Protein AF-Q9AE95-F1 (afdb_monomer_lite)

Sequence (196 aa):
HIQAGKDTSVYAINSVVNRSKLYEQLDPGWKSAILAHYGAIAVAEYTAGMGEARMGRFGRAAAWRNMAMYGTLDETRHGQIQTYFPYTLLAKEPKADWAHKAYHTNEWGVLAARSLFDDMFAGNDAVSTAIQLTFCFETGFHQPAVPRNGPPTQWESAISEFSSLISFIQTDQAPGCSLMAKPTNGRSLSRTGAKD

Radius of gyration: 18.04 Å; chains: 1; bounding box: 37×38×67 Å

Structure (mmCIF, N/CA/C/O backbone):
data_AF-Q9AE95-F1
#
_entry.id   AF-Q9AE95-F1
#
loop_
_atom_site.group_PDB
_atom_site.id
_atom_site.type_symbol
_atom_site.label_atom_id
_atom_site.label_alt_id
_atom_site.label_comp_id
_atom_site.label_asym_id
_atom_site.label_entity_id
_atom_site.label_seq_id
_atom_site.pdbx_PDB_ins_code
_atom_site.Cartn_x
_atom_site.Cartn_y
_atom_site.Cartn_z
_atom_site.occupancy
_atom_site.B_iso_or_equiv
_atom_site.auth_seq_id
_atom_site.auth_comp_id
_atom_site.auth_asym_id
_atom_site.auth_atom_id
_atom_site.pdbx_PDB_model_num
ATOM 1 N N . HIS A 1 1 ? 18.001 10.499 4.211 1.00 52.34 1 HIS A N 1
ATOM 2 C CA . HIS A 1 1 ? 17.395 11.291 5.306 1.00 52.34 1 HIS A CA 1
ATOM 3 C C . HIS A 1 1 ? 15.905 11.580 5.117 1.00 52.34 1 HIS A C 1
ATOM 5 O O . HIS A 1 1 ? 15.216 11.610 6.123 1.00 52.34 1 HIS A O 1
ATOM 11 N N . ILE A 1 2 ? 15.386 11.741 3.889 1.00 85.12 2 ILE A N 1
ATOM 12 C CA . ILE A 1 2 ? 13.961 12.068 3.664 1.00 85.12 2 ILE A CA 1
ATOM 13 C C . ILE A 1 2 ? 13.018 10.945 4.147 1.00 85.12 2 ILE A C 1
ATOM 15 O O . ILE A 1 2 ? 12.261 11.183 5.081 1.00 85.12 2 ILE A O 1
ATOM 19 N N . GLN A 1 3 ? 13.113 9.721 3.603 1.00 83.31 3 GLN A N 1
ATOM 20 C CA . GLN A 1 3 ? 12.200 8.621 3.979 1.00 83.31 3 GLN A CA 1
ATOM 21 C C . GLN A 1 3 ? 12.284 8.257 5.475 1.00 83.31 3 GLN A C 1
ATOM 23 O O . GLN A 1 3 ? 11.264 8.151 6.144 1.00 83.31 3 GLN A O 1
ATOM 28 N N . ALA A 1 4 ? 13.494 8.201 6.045 1.00 87.44 4 ALA A N 1
ATOM 29 C CA . ALA A 1 4 ? 13.680 7.965 7.481 1.00 87.44 4 ALA A CA 1
ATOM 30 C C . ALA A 1 4 ? 13.026 9.044 8.372 1.00 87.44 4 ALA A C 1
ATOM 32 O O . ALA A 1 4 ? 12.489 8.730 9.434 1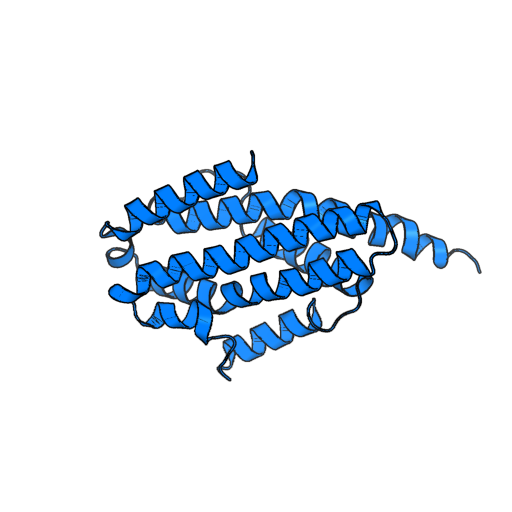.00 87.44 4 ALA A O 1
ATOM 33 N N . GLY A 1 5 ? 13.053 10.315 7.950 1.00 82.31 5 GLY A N 1
ATOM 34 C CA . GLY A 1 5 ? 12.365 11.398 8.656 1.00 82.31 5 GLY A CA 1
ATOM 35 C C . GLY A 1 5 ? 10.845 11.248 8.598 1.00 82.31 5 GLY A C 1
ATOM 36 O O . GLY A 1 5 ? 10.188 11.393 9.627 1.00 82.31 5 GLY A O 1
ATOM 37 N N . LYS A 1 6 ? 10.300 10.879 7.428 1.00 79.50 6 LYS A N 1
ATOM 38 C CA . LYS A 1 6 ? 8.865 10.593 7.256 1.00 79.50 6 LYS A CA 1
ATOM 39 C C . LYS A 1 6 ? 8.406 9.474 8.190 1.00 79.50 6 LYS A C 1
ATOM 41 O O . LYS A 1 6 ? 7.413 9.638 8.894 1.00 79.50 6 LYS A O 1
ATOM 46 N N . ASP A 1 7 ? 9.156 8.374 8.246 1.00 86.62 7 ASP A N 1
ATOM 47 C CA . ASP A 1 7 ? 8.827 7.245 9.120 1.00 86.62 7 ASP A CA 1
ATOM 48 C C . ASP A 1 7 ? 8.888 7.641 10.593 1.00 86.62 7 ASP A C 1
ATOM 50 O O . ASP A 1 7 ? 7.934 7.406 11.332 1.00 86.62 7 ASP A O 1
ATOM 54 N N . THR A 1 8 ? 9.955 8.326 11.009 1.00 87.38 8 THR A N 1
ATOM 55 C CA . THR A 1 8 ? 10.088 8.811 12.392 1.00 87.38 8 THR A CA 1
ATOM 56 C C . THR A 1 8 ? 8.857 9.616 12.820 1.00 87.38 8 THR A C 1
ATOM 58 O O . THR A 1 8 ? 8.312 9.383 13.899 1.00 87.38 8 THR A O 1
ATOM 61 N N . SER A 1 9 ? 8.383 10.529 11.967 1.00 80.62 9 SER A N 1
ATOM 62 C CA . SER A 1 9 ? 7.200 11.342 12.255 1.00 80.62 9 SER A CA 1
ATOM 63 C C . SER A 1 9 ? 5.918 10.515 12.320 1.00 80.62 9 SER A C 1
ATOM 65 O O . SER A 1 9 ? 5.148 10.653 13.269 1.00 80.62 9 SER A O 1
ATOM 67 N N . VAL A 1 10 ? 5.673 9.650 11.337 1.00 81.62 10 VAL A N 1
ATOM 68 C CA . VAL A 1 10 ? 4.379 8.968 11.227 1.00 81.62 10 VAL A CA 1
ATOM 69 C C . VAL A 1 10 ? 4.211 7.875 12.294 1.00 81.62 10 VAL A C 1
ATOM 71 O O . VAL A 1 10 ? 3.138 7.761 12.885 1.00 81.62 10 VAL A O 1
ATOM 74 N N . TYR A 1 11 ? 5.283 7.147 12.639 1.00 85.88 11 TYR A N 1
ATOM 75 C CA . TYR A 1 11 ? 5.264 6.177 13.740 1.00 85.88 11 TYR A CA 1
ATOM 76 C C . TYR A 1 11 ? 5.103 6.865 15.103 1.00 85.88 11 TYR A C 1
ATOM 78 O O . TYR A 1 11 ? 4.409 6.346 15.981 1.00 85.88 11 TYR A O 1
ATOM 86 N N . ALA A 1 12 ? 5.684 8.058 15.285 1.00 85.38 12 ALA A N 1
ATOM 87 C CA . ALA A 1 12 ? 5.472 8.843 16.498 1.00 85.38 12 ALA A CA 1
ATOM 88 C C . ALA A 1 12 ? 3.997 9.253 16.654 1.00 85.38 12 ALA A C 1
ATOM 90 O O . ALA A 1 12 ? 3.438 9.090 17.741 1.00 85.38 12 ALA A O 1
ATOM 91 N N . ILE A 1 13 ? 3.344 9.702 15.575 1.00 80.06 13 ILE A N 1
ATOM 92 C CA . ILE A 1 13 ? 1.916 10.058 15.582 1.00 80.06 13 ILE A CA 1
ATOM 93 C C . ILE A 1 13 ? 1.049 8.836 15.920 1.00 80.06 13 ILE A C 1
ATOM 95 O O . ILE A 1 13 ? 0.231 8.927 16.837 1.00 80.06 13 ILE A O 1
ATOM 99 N N . ASN A 1 14 ? 1.271 7.685 15.269 1.00 85.56 14 ASN A N 1
ATOM 100 C CA . ASN A 1 14 ? 0.564 6.435 15.591 1.00 85.56 14 ASN A CA 1
ATOM 101 C C . ASN A 1 14 ? 0.685 6.079 17.082 1.00 85.56 14 ASN A C 1
ATOM 103 O O . ASN A 1 14 ? -0.310 5.768 17.735 1.00 85.56 14 ASN A O 1
ATOM 107 N N . SER A 1 15 ? 1.882 6.204 17.666 1.00 85.19 15 SER A N 1
ATOM 108 C CA . SER A 1 15 ? 2.093 5.870 19.080 1.00 85.19 15 SER A CA 1
ATOM 109 C C . SER A 1 15 ? 1.261 6.729 20.046 1.00 85.19 15 SER A C 1
ATOM 111 O O . SER A 1 15 ? 0.836 6.241 21.098 1.00 85.19 15 SER A O 1
ATOM 113 N N . VAL A 1 16 ? 1.006 7.994 19.690 1.00 82.31 16 VAL A N 1
ATOM 114 C CA . VAL A 1 16 ? 0.178 8.923 20.472 1.00 82.31 16 VAL A CA 1
ATOM 115 C C . VAL A 1 16 ? -1.302 8.621 20.263 1.00 82.31 16 VAL A C 1
ATOM 117 O O . VAL A 1 16 ? -2.050 8.506 21.237 1.00 82.31 16 VAL A O 1
ATOM 120 N N . VAL A 1 17 ? -1.728 8.446 19.010 1.00 79.44 17 VAL A N 1
ATOM 121 C CA . VAL A 1 17 ? -3.134 8.196 18.672 1.00 79.44 17 VAL A CA 1
ATOM 122 C C . VAL A 1 17 ? -3.608 6.854 19.222 1.00 79.44 17 VAL A C 1
ATOM 124 O O . VAL A 1 17 ? -4.695 6.796 19.798 1.00 79.44 17 VAL A O 1
ATOM 127 N N . ASN A 1 18 ? -2.784 5.807 19.188 1.00 83.31 18 ASN A N 1
ATOM 128 C CA . ASN A 1 18 ? -3.178 4.497 19.703 1.00 83.31 18 ASN A CA 1
ATOM 129 C C . ASN A 1 18 ? -3.467 4.508 21.222 1.00 83.31 18 ASN A C 1
ATOM 131 O O . ASN A 1 18 ? -4.381 3.838 21.703 1.00 83.31 18 ASN A O 1
ATOM 135 N N . ARG A 1 19 ? -2.747 5.337 21.991 1.00 85.00 19 ARG A N 1
ATOM 136 C CA . ARG A 1 19 ? -2.984 5.523 23.439 1.00 85.00 19 ARG A CA 1
ATOM 137 C C . ARG A 1 19 ? -4.180 6.426 23.751 1.00 85.00 19 ARG A C 1
ATOM 139 O O . ARG A 1 19 ? -4.612 6.495 24.899 1.00 85.00 19 ARG A O 1
ATOM 146 N N . SER A 1 20 ? -4.684 7.150 22.758 1.00 84.62 20 SER A N 1
ATOM 147 C CA . SER A 1 20 ? -5.818 8.059 22.905 1.00 84.62 20 SER A CA 1
ATOM 148 C C . SER A 1 20 ? -7.162 7.331 22.757 1.00 84.62 20 SER A C 1
ATOM 150 O O . SER A 1 20 ? -7.207 6.154 22.400 1.00 84.62 20 SER A O 1
ATOM 152 N N . LYS A 1 21 ? -8.263 8.058 22.994 1.00 85.06 21 LYS A N 1
ATOM 153 C CA . LYS A 1 21 ? -9.639 7.611 22.700 1.00 85.06 21 LYS A CA 1
ATOM 154 C C . LYS A 1 21 ? -10.145 8.074 21.325 1.00 85.06 21 LYS A C 1
ATOM 156 O O . LYS A 1 21 ? -11.349 8.035 21.077 1.00 85.06 21 LYS A O 1
ATOM 161 N N . LEU A 1 22 ? -9.251 8.585 20.467 1.00 82.19 22 LEU A N 1
ATOM 162 C CA . LEU A 1 22 ? -9.634 9.208 19.197 1.00 82.19 22 LEU A CA 1
ATOM 163 C C . LEU A 1 22 ? -10.393 8.225 18.313 1.00 82.19 22 LEU A C 1
ATOM 165 O O . LEU A 1 22 ? -11.482 8.555 17.859 1.00 82.19 22 LEU A O 1
ATOM 169 N N . TYR A 1 23 ? -9.871 7.005 18.142 1.00 83.12 23 TYR A N 1
ATOM 170 C CA . TYR A 1 23 ? -10.516 5.979 17.324 1.00 83.12 23 TYR A CA 1
ATOM 171 C C . TYR A 1 23 ? -11.931 5.662 17.821 1.00 83.12 23 TYR A C 1
ATOM 173 O O . TYR A 1 23 ? -12.876 5.625 17.041 1.00 83.12 23 TYR A O 1
ATOM 181 N N . GLU A 1 24 ? -12.108 5.483 19.128 1.00 87.31 24 GLU A N 1
ATOM 182 C CA . GLU A 1 24 ? -13.383 5.150 19.760 1.00 87.31 24 GLU A CA 1
ATOM 183 C C . GLU A 1 24 ? -14.424 6.262 19.590 1.00 87.31 24 GLU A C 1
ATOM 185 O O . GLU A 1 24 ? -15.613 5.966 19.457 1.00 87.31 24 GLU A O 1
ATOM 190 N N . GLN A 1 25 ? -13.976 7.517 19.544 1.00 88.06 25 GLN A N 1
ATOM 191 C CA . GLN A 1 25 ? -14.812 8.704 19.361 1.00 88.06 25 GLN A CA 1
ATOM 192 C C . GLN A 1 25 ? -15.143 9.006 17.894 1.00 88.06 25 GLN A C 1
ATOM 194 O O . GLN A 1 25 ? -15.968 9.882 17.639 1.00 88.06 25 GLN A O 1
ATOM 199 N N . LEU A 1 26 ? -14.545 8.291 16.933 1.00 83.00 26 LEU A N 1
ATOM 200 C CA . LEU A 1 26 ? -14.872 8.473 15.521 1.00 83.00 26 LEU A CA 1
ATOM 201 C C . LEU A 1 26 ? -16.309 8.059 15.218 1.00 83.00 26 LEU A C 1
ATOM 203 O O . LEU A 1 26 ? -16.821 7.056 15.737 1.00 83.00 26 LEU A O 1
ATOM 207 N N . ASP A 1 27 ? -16.908 8.812 14.296 1.00 86.94 27 ASP A N 1
ATOM 208 C CA . ASP A 1 27 ? -18.162 8.444 13.658 1.00 86.94 27 ASP A CA 1
ATOM 209 C C . ASP A 1 27 ? -18.070 7.010 13.089 1.00 86.94 27 ASP A C 1
ATOM 211 O O . ASP A 1 27 ? -17.039 6.637 12.508 1.00 86.94 27 ASP A O 1
ATOM 215 N N . PRO A 1 28 ? -19.113 6.175 13.243 1.00 87.88 28 PRO A N 1
ATOM 216 C CA . PRO A 1 28 ? -19.110 4.806 12.728 1.00 87.88 28 PRO A CA 1
ATOM 217 C C . PRO A 1 28 ? -18.835 4.696 11.221 1.00 87.88 28 PRO A C 1
ATOM 219 O O . PRO A 1 28 ? -18.227 3.713 10.784 1.00 87.88 28 PRO A O 1
ATOM 222 N N . GLY A 1 29 ? -19.240 5.692 10.429 1.00 83.31 29 GLY A N 1
ATOM 223 C CA . GLY A 1 29 ? -18.927 5.773 9.006 1.00 83.31 29 GLY A CA 1
ATOM 224 C C . GLY A 1 29 ? -17.424 5.892 8.765 1.00 83.31 29 GLY A C 1
ATOM 225 O O . GLY A 1 29 ? -16.874 5.152 7.952 1.00 83.31 29 GLY A O 1
ATOM 226 N N . TRP A 1 30 ? -16.728 6.725 9.545 1.00 81.06 30 TRP A N 1
ATOM 227 C CA . TRP A 1 30 ? -15.271 6.863 9.455 1.00 81.06 30 TRP A CA 1
ATOM 228 C C . TRP A 1 30 ? -14.523 5.612 9.896 1.00 81.06 30 TRP A C 1
ATOM 230 O O . TRP A 1 30 ? -13.581 5.201 9.223 1.00 81.06 30 TRP A O 1
ATOM 240 N N . LYS A 1 31 ? -14.965 4.953 10.972 1.00 86.12 31 LYS A N 1
ATOM 241 C CA . LYS A 1 31 ? -14.397 3.653 11.371 1.00 86.12 31 LYS A CA 1
ATOM 242 C C . LYS A 1 31 ? -14.508 2.643 10.233 1.00 86.12 31 LYS A C 1
ATOM 244 O O . LYS A 1 31 ? -13.531 1.976 9.904 1.00 86.12 31 LYS A O 1
ATOM 249 N N . SER A 1 32 ? -15.678 2.579 9.599 1.00 87.94 32 SER A N 1
ATOM 250 C CA . SER A 1 32 ? -15.932 1.678 8.473 1.00 87.94 32 SER A CA 1
ATOM 251 C C . SER A 1 32 ? -15.062 2.017 7.260 1.00 87.94 32 SER A C 1
ATOM 253 O O .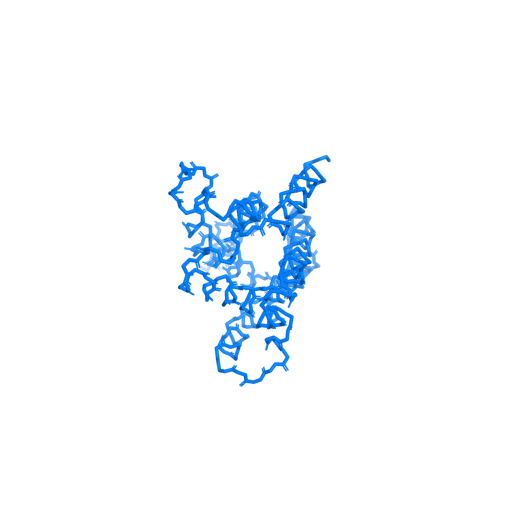 SER A 1 32 ? -14.499 1.109 6.657 1.00 87.94 32 SER A O 1
ATOM 255 N N . ALA A 1 33 ? -14.894 3.303 6.939 1.00 83.94 33 ALA A N 1
ATOM 256 C CA . ALA A 1 33 ? -14.048 3.754 5.835 1.00 83.94 33 ALA A CA 1
ATOM 257 C C . ALA A 1 33 ? -12.566 3.407 6.050 1.00 83.94 33 ALA A C 1
ATOM 259 O O . ALA A 1 33 ? -11.928 2.895 5.136 1.00 83.94 33 ALA A O 1
ATOM 260 N N . ILE A 1 34 ? -12.031 3.613 7.259 1.00 85.62 34 ILE A N 1
ATOM 261 C CA . ILE A 1 34 ? -10.643 3.253 7.600 1.00 85.62 34 ILE A CA 1
ATOM 262 C C . ILE A 1 34 ? -10.421 1.743 7.454 1.00 85.62 34 ILE A C 1
ATOM 264 O O . ILE A 1 34 ? -9.427 1.309 6.874 1.00 85.62 34 ILE A O 1
ATOM 268 N N . LEU A 1 35 ? -11.350 0.929 7.964 1.00 91.44 35 LEU A N 1
ATOM 269 C CA . LEU A 1 35 ? -11.258 -0.529 7.863 1.00 91.44 35 LEU A CA 1
ATOM 270 C C . LEU A 1 35 ? -11.364 -1.007 6.410 1.00 91.44 35 LEU A C 1
ATOM 272 O O . LEU A 1 35 ? -10.605 -1.885 6.004 1.00 91.44 35 LEU A O 1
ATOM 276 N N . ALA A 1 36 ? -12.276 -0.419 5.631 1.00 89.56 36 ALA A N 1
ATOM 277 C CA . ALA A 1 36 ? -12.426 -0.718 4.211 1.00 89.56 36 ALA A CA 1
ATOM 278 C C . ALA A 1 36 ? -11.166 -0.341 3.420 1.00 89.56 36 ALA A C 1
ATOM 280 O O . ALA A 1 36 ? -10.705 -1.143 2.612 1.00 89.56 36 ALA A O 1
ATOM 281 N N . HIS A 1 37 ? -10.574 0.827 3.700 1.00 88.81 37 HIS A N 1
ATOM 282 C CA . HIS A 1 37 ? -9.306 1.265 3.109 1.00 88.81 37 HIS A CA 1
ATOM 283 C C . HIS A 1 37 ? -8.200 0.245 3.370 1.00 88.81 37 HIS A C 1
ATOM 285 O O . HIS A 1 37 ? -7.643 -0.310 2.429 1.00 88.81 37 HIS A O 1
ATOM 291 N N . TYR A 1 38 ? -7.918 -0.070 4.637 1.00 91.62 38 TYR A N 1
ATOM 292 C CA . TYR A 1 38 ? -6.833 -0.998 4.951 1.00 91.62 38 TYR A CA 1
ATOM 293 C C . TYR A 1 38 ? -7.078 -2.400 4.388 1.00 91.62 38 TYR A C 1
ATOM 295 O O . TYR A 1 38 ? -6.142 -3.013 3.881 1.00 91.62 38 TYR A O 1
ATOM 303 N N . GLY A 1 39 ? -8.321 -2.892 4.419 1.00 92.50 39 GLY A N 1
ATOM 304 C CA . GLY A 1 39 ? -8.673 -4.185 3.831 1.00 92.50 39 GLY A CA 1
ATOM 305 C C . GLY A 1 39 ? -8.493 -4.237 2.311 1.00 92.50 39 GLY A C 1
ATOM 306 O O . GLY A 1 39 ? -8.077 -5.264 1.780 1.00 92.50 39 GLY A O 1
ATOM 307 N N . ALA A 1 40 ? -8.776 -3.143 1.603 1.00 89.81 40 ALA A N 1
ATOM 308 C CA . ALA A 1 40 ? -8.653 -3.086 0.149 1.00 89.81 40 ALA A CA 1
ATOM 309 C C . ALA A 1 40 ? -7.231 -2.760 -0.337 1.00 89.81 40 ALA A C 1
ATOM 311 O O . ALA A 1 40 ? -6.880 -3.169 -1.442 1.00 89.81 40 ALA A O 1
ATOM 312 N N . ILE A 1 41 ? -6.424 -2.047 0.456 1.00 88.25 41 ILE A N 1
ATOM 313 C CA . ILE A 1 41 ? -5.201 -1.391 -0.032 1.00 88.25 41 ILE A CA 1
ATOM 314 C C . ILE A 1 41 ? -3.910 -1.981 0.553 1.00 88.25 41 ILE A C 1
ATOM 316 O O . ILE A 1 41 ? -2.948 -2.142 -0.187 1.00 88.25 41 ILE A O 1
ATOM 320 N N . ALA A 1 42 ? -3.855 -2.391 1.827 1.00 92.69 42 ALA A N 1
ATOM 321 C CA . ALA A 1 42 ? -2.572 -2.702 2.481 1.00 92.69 42 ALA A CA 1
ATOM 322 C C . ALA A 1 42 ? -1.743 -3.799 1.772 1.00 92.69 42 ALA A C 1
ATOM 324 O O . ALA A 1 42 ? -0.546 -3.629 1.539 1.00 92.69 42 ALA A O 1
ATOM 325 N N . VAL A 1 43 ? -2.373 -4.912 1.384 1.00 95.19 43 VAL A N 1
ATOM 326 C CA . VAL A 1 43 ? -1.702 -5.987 0.624 1.00 95.19 43 VAL A CA 1
ATOM 327 C C . VAL A 1 43 ? -1.538 -5.625 -0.859 1.00 95.19 43 VAL A C 1
ATOM 329 O O . VAL A 1 43 ? -0.585 -6.073 -1.503 1.00 95.19 43 VAL A O 1
ATOM 332 N N . ALA A 1 44 ? -2.433 -4.794 -1.402 1.00 92.12 44 ALA A N 1
ATOM 333 C CA . ALA A 1 44 ? -2.361 -4.327 -2.784 1.00 92.12 44 ALA A CA 1
ATOM 334 C C . ALA A 1 44 ? -1.083 -3.522 -3.033 1.00 92.12 44 ALA A C 1
ATOM 336 O O . ALA A 1 44 ? -0.390 -3.783 -4.006 1.00 92.12 44 ALA A O 1
ATOM 337 N N . GLU A 1 45 ? -0.731 -2.626 -2.112 1.00 90.06 45 GLU A N 1
ATOM 338 C CA . GLU A 1 45 ? 0.460 -1.766 -2.193 1.00 90.06 45 GLU A CA 1
ATOM 339 C C . GLU A 1 45 ? 1.735 -2.609 -2.128 1.00 90.06 45 GLU A C 1
ATOM 341 O O . GLU A 1 45 ? 2.637 -2.483 -2.950 1.00 90.06 45 GLU A O 1
ATOM 346 N N . TYR A 1 46 ? 1.779 -3.604 -1.234 1.00 94.19 46 TYR A N 1
ATOM 347 C CA . TYR A 1 46 ? 2.898 -4.550 -1.229 1.00 94.19 46 TYR A CA 1
ATOM 348 C C . TYR A 1 46 ? 3.028 -5.299 -2.570 1.00 94.19 46 TYR A C 1
ATOM 350 O O . TYR A 1 46 ? 4.133 -5.528 -3.067 1.00 94.19 46 TYR A O 1
ATOM 358 N N . THR A 1 47 ? 1.894 -5.646 -3.184 1.00 93.00 47 THR A N 1
ATOM 359 C CA . THR A 1 47 ? 1.850 -6.283 -4.508 1.00 93.00 47 THR A CA 1
ATOM 360 C C . THR A 1 47 ? 2.252 -5.307 -5.621 1.00 93.00 47 THR A C 1
ATOM 362 O O . THR A 1 47 ? 2.932 -5.714 -6.566 1.00 93.00 47 THR A O 1
ATOM 365 N N . ALA A 1 48 ? 1.924 -4.018 -5.501 1.00 88.56 48 ALA A N 1
ATOM 366 C CA . ALA A 1 48 ? 2.367 -2.966 -6.415 1.00 88.56 48 ALA A CA 1
ATOM 367 C C . ALA A 1 48 ? 3.899 -2.867 -6.441 1.00 88.56 48 ALA A C 1
ATOM 369 O O . ALA A 1 48 ? 4.487 -2.748 -7.517 1.00 88.56 48 ALA A O 1
ATOM 370 N N . GLY A 1 49 ? 4.564 -3.107 -5.305 1.00 90.62 49 GLY A N 1
ATOM 371 C CA . GLY A 1 49 ? 6.021 -3.241 -5.235 1.00 90.62 49 GLY A CA 1
ATOM 372 C C . GLY A 1 49 ? 6.592 -4.320 -6.165 1.00 90.62 49 GLY A C 1
ATOM 373 O O . GLY A 1 49 ? 7.683 -4.155 -6.712 1.00 90.62 49 GLY A O 1
ATOM 374 N N . MET A 1 50 ? 5.851 -5.401 -6.437 1.00 90.88 50 MET A N 1
ATOM 375 C CA . MET A 1 50 ? 6.249 -6.401 -7.439 1.00 90.88 50 MET A CA 1
ATOM 376 C C . MET A 1 50 ? 6.085 -5.887 -8.878 1.00 90.88 50 MET A C 1
ATOM 378 O O . MET A 1 50 ? 6.890 -6.237 -9.748 1.00 90.88 50 MET A O 1
ATOM 382 N N . GLY A 1 51 ? 5.065 -5.064 -9.138 1.00 88.50 51 GLY A N 1
ATOM 383 C CA . GLY A 1 51 ? 4.868 -4.367 -10.414 1.00 88.50 51 GLY A CA 1
ATOM 384 C C . GLY A 1 51 ? 5.985 -3.356 -10.689 1.00 88.50 51 GLY A C 1
ATOM 385 O O . GLY A 1 51 ? 6.592 -3.362 -11.763 1.00 88.50 51 GLY A O 1
ATOM 386 N N . GLU A 1 52 ? 6.351 -2.568 -9.682 1.00 87.62 52 GLU A N 1
ATOM 387 C CA . GLU A 1 52 ? 7.501 -1.664 -9.716 1.00 87.62 52 GLU A CA 1
ATOM 388 C C . GLU A 1 52 ? 8.815 -2.425 -9.930 1.00 87.62 52 GLU A C 1
ATOM 390 O O . GLU A 1 52 ? 9.587 -2.101 -10.834 1.00 87.62 52 GLU A O 1
ATOM 395 N N . ALA A 1 53 ? 9.043 -3.530 -9.215 1.00 92.94 53 ALA A N 1
ATOM 396 C CA . ALA A 1 53 ? 10.233 -4.358 -9.413 1.00 92.94 53 ALA A CA 1
ATOM 397 C C . ALA A 1 53 ? 10.306 -4.935 -10.840 1.00 92.94 53 ALA A C 1
ATOM 399 O O . ALA A 1 53 ? 11.389 -5.036 -11.433 1.00 92.94 53 ALA A O 1
ATOM 400 N N . ARG A 1 54 ? 9.155 -5.271 -11.442 1.00 92.62 54 ARG A N 1
ATOM 401 C CA . ARG A 1 54 ? 9.064 -5.696 -12.847 1.00 92.62 54 ARG A CA 1
ATOM 402 C C . ARG A 1 54 ? 9.515 -4.585 -13.787 1.00 92.62 54 ARG A C 1
ATOM 404 O O . ARG A 1 54 ? 10.315 -4.846 -14.690 1.00 92.62 54 ARG A O 1
ATOM 411 N N . MET A 1 55 ? 9.076 -3.351 -13.560 1.00 87.38 55 MET A N 1
ATOM 412 C CA . MET A 1 55 ? 9.558 -2.186 -14.306 1.00 87.38 55 MET A CA 1
ATOM 413 C C . MET A 1 55 ? 11.049 -1.913 -14.053 1.00 87.38 55 MET A C 1
ATOM 415 O O . MET A 1 55 ? 11.789 -1.638 -15.000 1.00 87.38 55 MET A O 1
ATOM 419 N N . GLY A 1 56 ? 11.529 -2.105 -12.823 1.00 89.50 56 GLY A N 1
ATOM 420 C CA . GLY A 1 56 ? 12.942 -2.036 -12.444 1.00 89.50 56 GLY A CA 1
ATOM 421 C C . GLY A 1 56 ? 13.809 -3.045 -13.195 1.00 89.50 56 GLY A C 1
ATOM 422 O O . GLY A 1 56 ? 14.937 -2.741 -13.585 1.00 89.50 56 GLY A O 1
ATOM 423 N N . ARG A 1 57 ? 13.270 -4.233 -13.488 1.00 94.00 57 ARG A N 1
ATOM 424 C CA . ARG A 1 57 ? 13.986 -5.288 -14.213 1.00 94.00 57 ARG A CA 1
ATOM 425 C C . ARG A 1 57 ? 13.887 -5.174 -15.734 1.00 94.00 57 ARG A C 1
ATOM 427 O O . ARG A 1 57 ? 14.887 -5.417 -16.418 1.00 94.00 57 ARG A O 1
ATOM 434 N N . PHE A 1 58 ? 12.704 -4.874 -16.265 1.00 92.56 58 PHE A N 1
ATOM 435 C CA . PHE A 1 58 ? 12.385 -4.989 -17.696 1.00 92.56 58 PHE A CA 1
ATOM 436 C C . PHE A 1 58 ? 12.118 -3.646 -18.389 1.00 92.56 58 PHE A C 1
ATOM 438 O O . PHE A 1 58 ? 11.887 -3.613 -19.599 1.00 92.56 58 PHE A O 1
ATOM 445 N N . GLY A 1 59 ? 12.200 -2.529 -17.664 1.00 85.62 59 GLY A N 1
ATOM 446 C CA . GLY A 1 59 ? 12.069 -1.189 -18.227 1.00 85.62 59 GLY A CA 1
ATOM 447 C C . GLY A 1 59 ? 13.081 -0.933 -19.347 1.00 85.62 59 GLY A C 1
ATOM 448 O O . GLY A 1 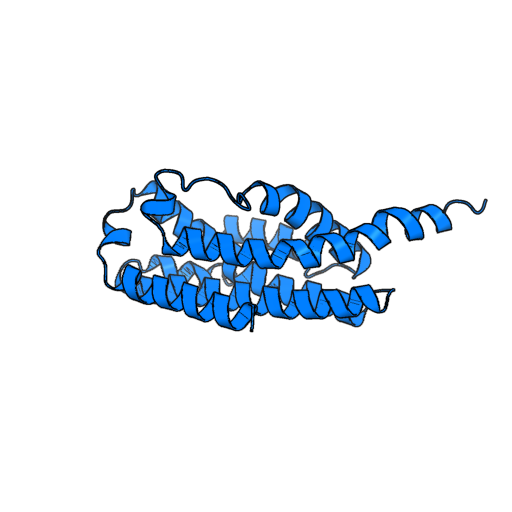59 ? 14.279 -1.221 -19.230 1.00 85.62 59 GLY A O 1
ATOM 449 N N . ARG A 1 60 ? 12.605 -0.353 -20.455 1.00 81.06 60 ARG A N 1
ATOM 450 C CA . ARG A 1 60 ? 13.406 -0.157 -21.680 1.00 81.06 60 ARG A CA 1
ATOM 451 C C . ARG A 1 60 ? 14.485 0.925 -21.543 1.00 81.06 60 ARG A C 1
ATOM 453 O O . ARG A 1 60 ? 15.438 0.935 -22.316 1.00 81.06 60 ARG A O 1
ATOM 460 N N . ALA A 1 61 ? 14.372 1.810 -20.554 1.00 80.44 61 ALA A N 1
ATOM 461 C CA . ALA A 1 61 ? 15.322 2.891 -20.296 1.00 80.44 61 ALA A CA 1
ATOM 462 C C . ALA A 1 61 ? 15.996 2.725 -18.927 1.00 80.44 61 ALA A C 1
ATOM 464 O O . ALA A 1 61 ? 15.338 2.390 -17.947 1.00 80.44 61 ALA A O 1
ATOM 465 N N . ALA A 1 62 ? 17.301 3.005 -18.838 1.00 82.19 62 ALA A N 1
ATOM 466 C CA . ALA A 1 62 ? 18.049 2.889 -17.581 1.00 82.19 62 ALA A CA 1
ATOM 467 C C . ALA A 1 62 ? 17.512 3.823 -16.483 1.00 82.19 62 ALA A C 1
ATOM 469 O O . ALA A 1 62 ? 17.347 3.398 -15.346 1.00 82.19 62 ALA A O 1
ATOM 470 N N . ALA A 1 63 ? 17.168 5.066 -16.837 1.00 77.94 63 ALA A N 1
ATOM 471 C CA . ALA A 1 63 ? 16.565 6.014 -15.901 1.00 77.94 63 ALA A CA 1
ATOM 472 C C . ALA A 1 63 ? 15.211 5.521 -15.361 1.00 77.94 63 ALA A C 1
ATOM 474 O O . ALA A 1 63 ? 14.951 5.649 -14.171 1.00 77.94 63 ALA A O 1
ATOM 475 N N . TRP A 1 64 ? 14.384 4.904 -16.215 1.00 78.50 64 TRP A N 1
ATOM 476 C CA . TRP A 1 64 ? 13.116 4.303 -15.794 1.00 78.50 64 TRP A CA 1
ATOM 477 C C . TRP A 1 64 ? 13.356 3.156 -14.813 1.00 78.50 64 TRP A C 1
ATOM 479 O O . TRP A 1 64 ? 12.783 3.167 -13.732 1.00 78.50 64 TRP A O 1
ATOM 489 N N . ARG A 1 65 ? 14.267 2.229 -15.127 1.00 86.44 65 ARG A N 1
ATOM 490 C CA . ARG A 1 65 ? 14.599 1.128 -14.211 1.00 86.44 65 ARG A CA 1
ATOM 491 C C . ARG A 1 65 ? 15.056 1.626 -12.838 1.00 86.44 65 ARG A C 1
ATOM 493 O O . ARG A 1 65 ? 14.614 1.097 -11.830 1.00 86.44 65 ARG A O 1
ATOM 500 N N . ASN A 1 66 ? 15.886 2.669 -12.791 1.00 85.75 66 ASN A N 1
ATOM 501 C CA . ASN A 1 66 ? 16.329 3.254 -11.523 1.00 85.75 66 ASN A CA 1
ATOM 502 C C . ASN A 1 66 ? 15.168 3.870 -10.727 1.00 85.75 66 ASN A C 1
ATOM 504 O O . ASN A 1 66 ? 15.102 3.685 -9.517 1.00 85.75 66 ASN A O 1
ATOM 508 N N . MET A 1 67 ? 14.250 4.575 -11.394 1.00 80.75 67 MET A N 1
ATOM 509 C CA . MET A 1 67 ? 13.073 5.146 -10.732 1.00 80.75 67 MET A CA 1
ATOM 510 C C . MET A 1 67 ? 12.111 4.074 -10.227 1.00 80.75 67 MET A C 1
ATOM 512 O O . MET A 1 67 ? 11.643 4.183 -9.102 1.00 80.75 67 MET A O 1
ATOM 516 N N . ALA A 1 68 ? 11.897 3.014 -11.001 1.00 84.19 68 ALA A N 1
ATOM 517 C CA . ALA A 1 68 ? 11.053 1.895 -10.599 1.00 84.19 68 ALA A CA 1
ATOM 518 C C . ALA A 1 68 ? 11.631 1.116 -9.403 1.00 84.19 68 ALA A C 1
ATOM 520 O O . ALA A 1 68 ? 10.902 0.566 -8.583 1.00 84.19 68 ALA A O 1
ATOM 521 N N . MET A 1 69 ? 12.959 1.110 -9.231 1.00 90.00 69 MET A N 1
ATOM 522 C CA . MET A 1 69 ? 13.564 0.574 -8.007 1.00 90.00 69 MET A CA 1
ATOM 523 C C . MET A 1 69 ? 13.287 1.448 -6.778 1.00 90.00 69 MET A C 1
ATOM 525 O O . MET A 1 69 ? 13.141 0.903 -5.688 1.00 90.00 69 MET A O 1
ATOM 529 N N . TYR A 1 70 ? 13.192 2.775 -6.927 1.00 85.62 70 TYR A N 1
ATOM 530 C CA . TYR A 1 70 ? 12.705 3.632 -5.841 1.00 85.62 70 TYR A CA 1
ATOM 531 C C . TYR A 1 70 ? 11.212 3.405 -5.583 1.00 85.62 70 TYR A C 1
ATOM 533 O O . TYR A 1 70 ? 10.853 3.217 -4.427 1.00 85.62 70 TYR A O 1
ATOM 541 N N . GLY A 1 71 ? 10.394 3.277 -6.635 1.00 83.56 71 GLY A N 1
ATOM 542 C CA . GLY A 1 71 ? 8.984 2.883 -6.519 1.00 83.56 71 GLY A CA 1
ATOM 543 C C . GLY A 1 71 ? 8.819 1.572 -5.748 1.00 83.56 71 GLY A C 1
ATOM 544 O O . GLY A 1 71 ? 8.066 1.503 -4.792 1.00 83.56 71 GLY A O 1
ATOM 545 N N . THR A 1 72 ? 9.645 0.562 -6.033 1.00 91.31 72 THR A N 1
ATOM 546 C CA . THR A 1 72 ? 9.641 -0.713 -5.287 1.00 91.31 72 THR A CA 1
ATOM 547 C C . THR A 1 72 ? 9.857 -0.513 -3.779 1.00 91.31 72 THR A C 1
ATOM 549 O O . THR A 1 72 ? 9.241 -1.200 -2.962 1.00 91.31 72 THR A O 1
ATOM 552 N N . LEU A 1 73 ? 10.751 0.406 -3.392 1.00 91.69 73 LEU A N 1
ATOM 553 C CA . LEU A 1 73 ? 11.006 0.725 -1.984 1.00 91.69 73 LEU A CA 1
ATOM 554 C C . LEU A 1 73 ? 9.839 1.495 -1.359 1.00 91.69 73 LEU A C 1
ATOM 556 O O . LEU A 1 73 ? 9.492 1.222 -0.209 1.00 91.69 73 LEU A O 1
ATOM 560 N N . ASP A 1 74 ? 9.243 2.421 -2.107 1.00 86.19 74 ASP A N 1
ATOM 561 C CA . ASP A 1 74 ? 8.084 3.194 -1.668 1.00 86.19 74 ASP A CA 1
ATOM 562 C C . ASP A 1 74 ? 6.874 2.272 -1.454 1.00 86.19 74 ASP A C 1
ATOM 564 O O . ASP A 1 74 ? 6.310 2.261 -0.365 1.00 86.19 74 ASP A O 1
ATOM 568 N N . GLU A 1 75 ? 6.586 1.366 -2.385 1.00 87.69 75 GLU A N 1
ATOM 569 C CA . GLU A 1 75 ? 5.485 0.405 -2.255 1.00 87.69 75 GLU A CA 1
ATOM 570 C C . GLU A 1 75 ? 5.715 -0.636 -1.149 1.00 87.69 75 GLU A C 1
ATOM 572 O O . GLU A 1 75 ? 4.797 -1.029 -0.421 1.00 87.69 75 GLU A O 1
ATOM 577 N N . THR A 1 76 ? 6.974 -1.038 -0.929 1.00 93.25 76 THR A N 1
ATOM 578 C CA . THR A 1 76 ? 7.330 -1.860 0.239 1.00 93.25 76 THR A CA 1
ATOM 579 C C . THR A 1 76 ? 7.000 -1.118 1.532 1.00 93.25 76 THR A C 1
ATOM 581 O O . THR A 1 76 ? 6.409 -1.696 2.448 1.00 93.25 76 THR A O 1
ATOM 584 N N . ARG A 1 77 ? 7.357 0.171 1.608 1.00 91.62 77 ARG A N 1
ATOM 585 C CA . ARG A 1 77 ? 7.037 1.031 2.748 1.00 91.62 77 ARG A CA 1
ATOM 586 C C . ARG A 1 77 ? 5.523 1.164 2.911 1.00 91.62 77 ARG A C 1
ATOM 588 O O . ARG A 1 77 ? 5.045 1.000 4.032 1.00 91.62 77 ARG A O 1
ATOM 595 N N . HIS A 1 78 ? 4.779 1.426 1.836 1.00 89.44 78 HIS A N 1
ATOM 596 C CA . HIS A 1 78 ? 3.325 1.626 1.853 1.00 89.44 78 HIS A CA 1
ATOM 597 C C . HIS A 1 78 ? 2.596 0.375 2.337 1.00 89.44 78 HIS A C 1
ATOM 599 O O . HIS A 1 78 ? 1.786 0.475 3.259 1.00 89.44 78 HIS A O 1
ATOM 605 N N . GLY A 1 79 ? 2.941 -0.806 1.820 1.00 91.12 79 GLY A N 1
ATOM 606 C CA . GLY A 1 79 ? 2.349 -2.064 2.275 1.00 91.12 79 GLY A CA 1
ATOM 607 C C . GLY A 1 79 ? 2.667 -2.384 3.740 1.00 91.12 79 GLY A C 1
ATOM 608 O O . GLY A 1 79 ? 1.779 -2.742 4.520 1.00 91.12 79 GLY A O 1
ATOM 609 N N . GLN A 1 80 ? 3.923 -2.198 4.163 1.00 94.50 80 GLN A N 1
ATOM 610 C CA . GLN A 1 80 ? 4.333 -2.457 5.549 1.00 94.50 80 GLN A CA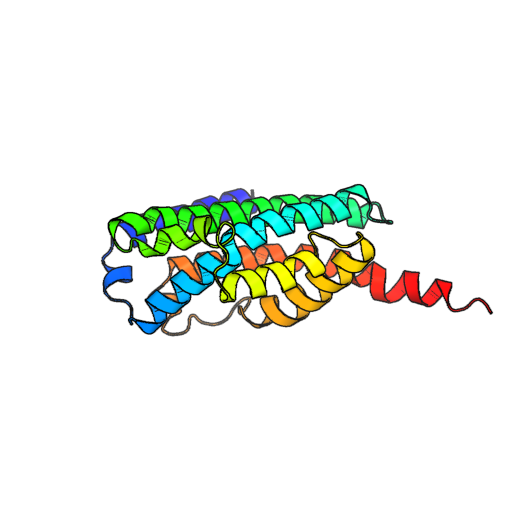 1
ATOM 611 C C . GLN A 1 80 ? 3.632 -1.527 6.540 1.00 94.50 80 GLN A C 1
ATOM 613 O O . GLN A 1 80 ? 3.098 -1.982 7.554 1.00 94.50 80 GLN A O 1
ATOM 618 N N . ILE A 1 81 ? 3.599 -0.228 6.250 1.00 91.38 81 ILE A N 1
ATOM 619 C CA . ILE A 1 81 ? 3.032 0.748 7.176 1.00 91.38 81 ILE A CA 1
ATOM 620 C C . ILE A 1 81 ? 1.504 0.655 7.248 1.00 91.38 81 ILE A C 1
ATOM 622 O O . ILE A 1 81 ? 0.938 0.728 8.341 1.00 91.38 81 ILE A O 1
ATOM 626 N N . GLN A 1 82 ? 0.844 0.391 6.114 1.00 89.94 82 GLN A N 1
ATOM 627 C CA . GLN A 1 82 ? -0.600 0.155 6.051 1.00 89.94 82 GLN A CA 1
ATOM 628 C C . GLN A 1 82 ? -1.006 -1.200 6.643 1.00 89.94 82 GLN A C 1
ATOM 630 O O . GLN A 1 82 ? -2.183 -1.409 6.906 1.00 89.94 82 GLN A O 1
ATOM 635 N N . THR A 1 83 ? -0.050 -2.088 6.931 1.00 94.56 83 THR A N 1
ATOM 636 C CA . THR A 1 83 ? -0.270 -3.289 7.752 1.00 94.56 83 THR A CA 1
ATOM 637 C C . THR A 1 83 ? -0.035 -3.004 9.241 1.00 94.56 83 THR A C 1
ATOM 639 O O . THR A 1 83 ? -0.799 -3.456 10.094 1.00 94.56 83 THR A O 1
ATOM 642 N N . TYR A 1 84 ? 0.997 -2.222 9.580 1.00 94.69 84 TYR A N 1
ATOM 643 C CA . TYR A 1 84 ? 1.343 -1.911 10.972 1.00 94.69 84 TYR A CA 1
ATOM 644 C C . TYR A 1 84 ? 0.268 -1.079 11.683 1.00 94.69 84 TYR A C 1
ATOM 646 O O . TYR A 1 84 ? -0.111 -1.390 12.811 1.00 94.69 84 TYR A O 1
ATOM 654 N N . PHE A 1 85 ? -0.254 -0.035 11.040 1.00 89.88 85 PHE A N 1
ATOM 655 C CA . PHE A 1 85 ? -1.241 0.863 11.650 1.00 89.88 85 PHE A CA 1
ATOM 656 C C . PHE A 1 85 ? -2.513 0.112 12.097 1.00 89.88 85 PHE A C 1
ATOM 658 O O . PHE A 1 85 ? -2.844 0.167 13.287 1.00 89.88 85 PHE A O 1
ATOM 665 N N . PRO A 1 86 ? -3.195 -0.671 11.236 1.00 91.44 86 PRO A N 1
ATOM 666 C CA . PRO A 1 86 ? -4.346 -1.467 11.662 1.00 91.44 86 PRO A CA 1
ATOM 667 C C . PRO A 1 86 ? -3.981 -2.588 12.642 1.00 91.44 86 PRO A C 1
ATOM 669 O O . PRO A 1 86 ? -4.790 -2.888 13.519 1.00 91.44 86 PRO A O 1
ATOM 672 N N . TYR A 1 87 ? -2.764 -3.147 12.592 1.00 94.81 87 TYR A N 1
ATOM 673 C CA . TYR A 1 87 ? -2.300 -4.079 13.628 1.00 94.81 87 TYR A CA 1
ATOM 674 C C . TYR A 1 87 ? -2.358 -3.445 15.026 1.00 94.81 87 TYR A C 1
ATOM 676 O O . TYR A 1 87 ? -2.832 -4.071 15.976 1.00 94.81 87 TYR A O 1
ATOM 684 N N . THR A 1 88 ? -1.970 -2.172 15.157 1.00 92.12 88 THR A N 1
ATOM 685 C CA . THR A 1 88 ? -2.047 -1.468 16.447 1.00 92.12 88 THR A CA 1
ATOM 686 C C . THR A 1 88 ? -3.480 -1.232 16.947 1.00 92.12 88 THR A C 1
ATOM 688 O O . THR A 1 88 ? -3.669 -1.047 18.150 1.00 92.12 88 THR A O 1
ATOM 691 N N . LEU A 1 89 ? -4.485 -1.305 16.064 1.00 90.75 89 LEU A N 1
ATOM 692 C CA . LEU A 1 89 ? -5.908 -1.124 16.379 1.00 90.75 89 LEU A CA 1
ATOM 693 C C . LEU A 1 89 ? -6.627 -2.418 16.796 1.00 90.75 89 LEU A C 1
ATOM 695 O O . LEU A 1 89 ? -7.750 -2.340 17.293 1.00 90.75 89 LEU A O 1
ATOM 699 N N . LEU A 1 90 ? -6.007 -3.596 16.651 1.00 93.31 90 LEU A N 1
ATOM 700 C CA . LEU A 1 90 ? -6.661 -4.898 16.873 1.00 93.31 90 LEU A CA 1
ATOM 701 C C . LEU A 1 90 ? -7.279 -5.069 18.266 1.00 93.31 90 LEU A C 1
ATOM 703 O O . LEU A 1 90 ? -8.317 -5.712 18.406 1.00 93.31 90 LEU A O 1
ATOM 707 N N . ALA A 1 91 ? -6.673 -4.475 19.297 1.00 90.81 91 ALA A N 1
ATOM 708 C CA . ALA A 1 91 ? -7.204 -4.525 20.660 1.00 90.81 91 ALA A CA 1
ATOM 709 C C . ALA A 1 91 ? -8.540 -3.771 20.818 1.00 90.81 91 ALA A C 1
ATOM 711 O O . ALA A 1 91 ? -9.284 -4.030 21.762 1.00 90.81 91 ALA A O 1
ATOM 712 N N . LYS A 1 92 ? -8.829 -2.828 19.912 1.00 90.25 92 LYS A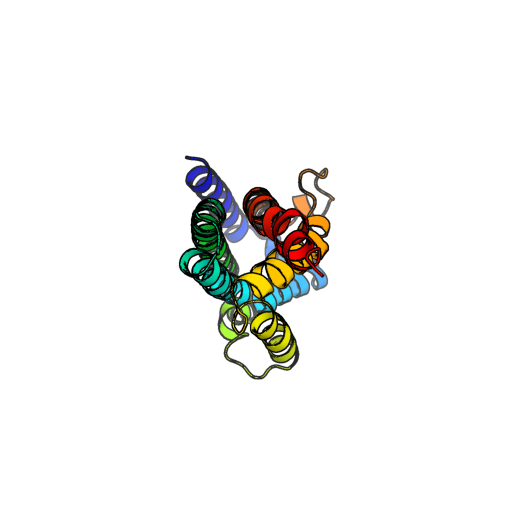 N 1
ATOM 713 C CA . LYS A 1 92 ? -10.017 -1.963 19.927 1.00 90.25 92 LYS A CA 1
ATOM 714 C C . LYS A 1 92 ? -11.052 -2.393 18.889 1.00 90.25 92 LYS A C 1
ATOM 716 O O . LYS A 1 92 ? -12.247 -2.299 19.146 1.00 90.25 92 LYS A O 1
ATOM 721 N N . GLU A 1 93 ? -10.594 -2.852 17.728 1.00 93.81 93 GLU A N 1
ATOM 722 C CA . GLU A 1 93 ? -11.437 -3.253 16.606 1.00 93.81 93 GLU A CA 1
ATOM 723 C C . GLU A 1 93 ? -10.880 -4.523 15.945 1.00 93.81 93 GLU A C 1
ATOM 725 O O . GLU A 1 93 ? -9.956 -4.451 15.130 1.00 93.81 93 GLU A O 1
ATOM 730 N N . PRO A 1 94 ? -11.454 -5.701 16.248 1.00 95.25 94 PRO A N 1
ATOM 731 C CA . PRO A 1 94 ? -11.026 -6.966 15.657 1.00 95.25 94 PRO A CA 1
ATOM 732 C C . PRO A 1 94 ? -11.144 -7.007 14.130 1.00 95.25 94 PRO A C 1
ATOM 734 O O . PRO A 1 94 ? -10.405 -7.746 13.482 1.00 95.25 94 PRO A O 1
ATOM 737 N N . LYS A 1 95 ? -12.038 -6.212 13.520 1.00 95.88 95 LYS A N 1
ATOM 738 C CA . LYS A 1 95 ? -12.140 -6.131 12.055 1.00 95.88 95 LYS A CA 1
ATOM 739 C C . LYS A 1 95 ? -10.880 -5.564 11.401 1.00 95.88 95 LYS A C 1
ATOM 741 O O . LYS A 1 95 ? -10.701 -5.788 10.210 1.00 95.88 95 LYS A O 1
ATOM 746 N N . ALA A 1 96 ? -9.993 -4.895 12.144 1.00 95.31 96 ALA A N 1
ATOM 747 C CA . ALA A 1 96 ? -8.710 -4.434 11.617 1.00 95.31 96 ALA A CA 1
ATOM 748 C C . ALA A 1 96 ? -7.811 -5.590 11.124 1.00 95.31 96 ALA A C 1
ATOM 750 O O . ALA A 1 96 ? -6.951 -5.363 10.279 1.00 95.31 96 ALA A O 1
ATOM 751 N N . ASP A 1 97 ? -8.069 -6.838 11.546 1.00 97.50 97 ASP A N 1
ATOM 752 C CA . ASP A 1 97 ? -7.427 -8.056 11.016 1.00 97.50 97 ASP A CA 1
ATOM 753 C C . ASP A 1 97 ? -7.603 -8.203 9.493 1.00 97.50 97 ASP A C 1
ATOM 755 O O . ASP A 1 97 ? -6.739 -8.735 8.790 1.00 97.50 97 ASP A O 1
ATOM 759 N N . TRP A 1 98 ? -8.695 -7.654 8.948 1.00 97.12 98 TRP A N 1
ATOM 760 C CA . TRP A 1 98 ? -8.958 -7.665 7.511 1.00 97.12 98 TRP A CA 1
ATOM 761 C C . TRP A 1 98 ? -7.930 -6.884 6.699 1.00 97.12 98 TRP A C 1
ATOM 763 O O . TRP A 1 98 ? -7.790 -7.186 5.521 1.00 97.12 98 TRP A O 1
ATOM 773 N N . ALA A 1 99 ? -7.155 -5.979 7.303 1.00 95.69 99 ALA A N 1
ATOM 774 C CA . ALA A 1 99 ? -6.051 -5.307 6.620 1.00 95.69 99 ALA A CA 1
ATOM 775 C C . ALA A 1 99 ? -5.048 -6.293 5.999 1.00 95.69 99 ALA A C 1
ATOM 777 O O . ALA A 1 99 ? -4.564 -6.078 4.894 1.00 95.69 99 ALA A O 1
ATOM 778 N N . HIS A 1 100 ? -4.774 -7.405 6.686 1.00 97.00 100 HIS A N 1
ATOM 779 C CA . HIS A 1 100 ? -3.908 -8.463 6.170 1.00 97.00 100 HIS A CA 1
ATOM 780 C C . HIS A 1 100 ? -4.726 -9.622 5.587 1.00 97.00 100 HIS A C 1
ATOM 782 O O . HIS A 1 100 ? -4.399 -10.176 4.541 1.00 97.00 100 HIS A O 1
ATOM 788 N N . LYS A 1 101 ? -5.824 -10.001 6.251 1.00 97.69 101 LYS A N 1
ATOM 789 C CA . LYS A 1 101 ? -6.609 -11.183 5.881 1.00 97.69 101 LYS A CA 1
ATOM 790 C C . LYS A 1 101 ? -7.377 -11.029 4.569 1.00 97.69 101 LYS A C 1
ATOM 792 O O . LYS A 1 101 ? -7.553 -12.034 3.885 1.00 97.69 101 LYS A O 1
ATOM 797 N N . ALA A 1 102 ? -7.841 -9.827 4.215 1.00 96.75 102 ALA A N 1
ATOM 798 C CA . ALA A 1 102 ? -8.765 -9.596 3.101 1.00 96.75 102 ALA A CA 1
ATOM 799 C C . ALA A 1 102 ? -8.324 -10.305 1.813 1.00 96.75 102 ALA A C 1
ATOM 801 O O . ALA A 1 102 ? -9.059 -11.158 1.303 1.00 96.75 102 ALA A O 1
ATOM 802 N N . TYR A 1 103 ? -7.092 -10.047 1.359 1.00 96.44 103 TYR A N 1
ATOM 803 C CA . TYR A 1 103 ? -6.507 -10.603 0.129 1.00 96.44 103 TYR A CA 1
ATOM 804 C C . TYR A 1 103 ? -6.331 -12.127 0.139 1.00 96.44 103 TYR A C 1
ATOM 806 O O . TYR A 1 103 ? -6.124 -12.716 -0.921 1.00 96.44 103 TYR A O 1
ATOM 814 N N . HIS A 1 104 ? -6.520 -12.775 1.287 1.00 97.38 104 HIS A N 1
ATOM 815 C CA . HIS A 1 104 ? -6.516 -14.228 1.458 1.00 97.38 104 HIS A CA 1
ATOM 816 C C . HIS A 1 104 ? -7.925 -14.830 1.596 1.00 97.38 104 HIS A C 1
ATOM 818 O O . HIS A 1 104 ? -8.083 -15.971 2.028 1.00 97.38 104 HIS A O 1
ATOM 824 N N . THR A 1 105 ? -8.965 -14.078 1.233 1.00 97.62 105 THR A N 1
ATOM 825 C CA . THR A 1 105 ? -10.360 -14.541 1.214 1.00 97.62 105 THR A CA 1
ATOM 826 C C . THR A 1 105 ? -10.974 -14.437 -0.180 1.00 97.62 105 THR A C 1
ATOM 828 O O . THR A 1 105 ? -10.447 -13.747 -1.052 1.00 97.62 105 THR A O 1
ATOM 831 N N . ASN A 1 106 ? -12.131 -15.072 -0.376 1.00 97.50 106 ASN A N 1
ATOM 832 C CA . ASN A 1 106 ? -12.985 -14.899 -1.558 1.00 97.50 106 ASN A CA 1
ATOM 833 C C . ASN A 1 106 ? -14.171 -13.960 -1.279 1.00 97.50 106 ASN A C 1
ATOM 835 O O . ASN A 1 106 ? -15.257 -14.150 -1.819 1.00 97.50 106 ASN A O 1
ATOM 839 N N . GLU A 1 107 ? -13.986 -12.977 -0.395 1.00 96.94 107 GLU A N 1
ATOM 840 C CA . GLU A 1 107 ? -14.954 -11.892 -0.221 1.00 96.94 107 GLU A CA 1
ATOM 841 C C . GLU A 1 107 ? -15.060 -11.093 -1.536 1.00 96.94 107 GLU A C 1
ATOM 843 O O . GLU A 1 107 ? -14.067 -10.918 -2.246 1.00 96.94 107 GLU A O 1
ATOM 848 N N . TRP A 1 108 ? -16.274 -10.690 -1.920 1.00 96.25 108 TRP A N 1
ATOM 849 C CA . TRP A 1 108 ? -16.546 -10.188 -3.270 1.00 96.25 108 TRP A CA 1
ATOM 850 C C . TRP A 1 108 ? -15.872 -8.838 -3.549 1.00 96.25 108 TRP A C 1
ATOM 852 O O . TRP A 1 108 ? -15.386 -8.626 -4.661 1.00 96.25 108 TRP A O 1
ATOM 862 N N . GLY A 1 109 ? -15.805 -7.947 -2.556 1.00 91.31 109 GLY A N 1
ATOM 863 C CA . GLY A 1 109 ? -15.121 -6.661 -2.666 1.00 91.31 109 GLY A CA 1
ATOM 864 C C . GLY A 1 109 ? -13.621 -6.849 -2.872 1.00 91.31 109 GLY A C 1
ATOM 865 O O . GLY A 1 109 ? -13.021 -6.193 -3.722 1.00 91.31 109 GLY A O 1
ATOM 866 N N . VAL A 1 110 ? -13.025 -7.822 -2.182 1.00 94.69 110 VAL A N 1
ATOM 867 C CA . VAL A 1 110 ? -11.616 -8.182 -2.388 1.00 94.69 110 VAL A CA 1
ATOM 868 C C . VAL A 1 110 ? -11.388 -8.865 -3.736 1.00 94.69 110 VAL A C 1
ATOM 870 O O . VAL A 1 110 ? -10.381 -8.604 -4.388 1.00 94.69 110 VAL A O 1
ATOM 873 N N . LEU A 1 111 ? -12.304 -9.722 -4.195 1.00 95.69 111 LEU A N 1
ATOM 874 C CA . LEU A 1 111 ? -12.215 -10.313 -5.535 1.00 95.69 111 LEU A CA 1
ATOM 875 C C . LEU A 1 111 ? -12.228 -9.236 -6.623 1.00 95.69 111 LEU A C 1
ATOM 877 O O . LEU A 1 111 ? -11.439 -9.324 -7.560 1.00 95.69 111 LEU A O 1
ATOM 881 N N . ALA A 1 112 ? -13.070 -8.210 -6.478 1.00 92.81 112 ALA A N 1
ATOM 882 C CA . ALA A 1 112 ? -13.074 -7.063 -7.378 1.00 92.81 112 ALA A CA 1
ATOM 883 C C . ALA A 1 112 ? -11.745 -6.289 -7.319 1.00 92.81 112 ALA A C 1
ATOM 885 O O . ALA A 1 112 ? -11.183 -5.971 -8.366 1.00 92.81 112 ALA A O 1
ATOM 886 N N . ALA A 1 113 ? -11.207 -6.049 -6.117 1.00 89.62 113 ALA A N 1
ATOM 887 C CA . ALA A 1 113 ? -9.919 -5.379 -5.939 1.00 89.62 113 ALA A CA 1
ATOM 888 C C . ALA A 1 113 ? -8.759 -6.168 -6.573 1.00 89.62 113 ALA A C 1
ATOM 890 O O . ALA A 1 113 ? -8.006 -5.613 -7.367 1.00 89.62 113 ALA A O 1
ATOM 891 N N . ARG A 1 114 ? -8.656 -7.478 -6.310 1.00 92.25 114 ARG A N 1
ATOM 892 C CA . ARG A 1 114 ? -7.658 -8.348 -6.954 1.00 92.25 114 ARG A CA 1
ATOM 893 C C . ARG A 1 114 ? -7.830 -8.389 -8.462 1.00 92.25 114 ARG A C 1
ATOM 895 O O . ARG A 1 114 ? -6.850 -8.242 -9.169 1.00 92.25 114 ARG A O 1
ATOM 902 N N . SER A 1 115 ? -9.059 -8.518 -8.964 1.00 93.00 115 SER A N 1
ATOM 903 C CA . SER A 1 115 ? -9.305 -8.509 -10.409 1.00 93.00 115 SER A CA 1
ATOM 904 C C . SER A 1 115 ? -8.797 -7.229 -11.073 1.00 93.00 115 SER A C 1
ATOM 906 O O . SER A 1 115 ? -8.294 -7.301 -12.188 1.00 93.00 115 SER A O 1
ATOM 908 N N . LEU A 1 116 ? -8.935 -6.078 -10.412 1.00 88.38 116 LEU A N 1
ATOM 909 C CA . LEU A 1 116 ? -8.410 -4.806 -10.899 1.00 88.38 116 LEU A CA 1
ATOM 910 C C . LEU A 1 116 ? -6.876 -4.782 -10.836 1.00 88.38 116 LEU A C 1
ATOM 912 O O . LEU A 1 116 ? -6.210 -4.575 -11.844 1.00 88.38 116 LEU A O 1
ATOM 916 N N . PHE A 1 117 ? -6.304 -5.008 -9.656 1.00 89.06 117 PHE A N 1
ATOM 917 C CA . PHE A 1 117 ? -4.869 -4.852 -9.415 1.00 89.06 117 PHE A CA 1
ATOM 918 C C . PHE A 1 117 ? -4.007 -5.921 -10.098 1.00 89.06 117 PHE A C 1
ATOM 920 O O . PHE A 1 117 ? -2.921 -5.615 -10.604 1.00 89.06 117 PHE A O 1
ATOM 927 N N . ASP A 1 118 ? -4.506 -7.154 -10.186 1.00 90.50 118 ASP A N 1
ATOM 928 C CA . ASP A 1 118 ? -3.818 -8.234 -10.886 1.00 90.50 118 ASP A CA 1
ATOM 929 C C . ASP A 1 118 ? -3.697 -7.924 -12.381 1.00 90.50 118 ASP A C 1
ATOM 931 O O . ASP A 1 118 ? -2.637 -8.152 -12.962 1.00 90.50 118 ASP A O 1
ATOM 935 N N . ASP A 1 119 ? -4.730 -7.343 -12.996 1.00 88.19 119 ASP A N 1
ATOM 936 C CA . ASP A 1 119 ? -4.692 -6.942 -14.408 1.00 88.19 119 ASP A CA 1
ATOM 937 C C . ASP A 1 119 ? -3.771 -5.728 -14.634 1.00 88.19 119 ASP A C 1
ATOM 939 O O . ASP A 1 119 ? -2.973 -5.682 -15.577 1.00 88.19 119 ASP A O 1
ATOM 943 N N . MET A 1 120 ? -3.800 -4.765 -13.709 1.00 81.75 120 MET A N 1
ATOM 944 C CA . MET A 1 120 ? -3.048 -3.517 -13.848 1.00 81.75 120 MET A CA 1
ATOM 945 C C . MET A 1 120 ? -1.538 -3.679 -13.649 1.00 81.75 120 MET A C 1
ATOM 947 O O . MET A 1 120 ? -0.756 -3.086 -14.401 1.00 81.75 120 MET A O 1
ATOM 951 N N . PHE A 1 121 ? -1.093 -4.457 -12.656 1.00 80.38 121 PHE A N 1
ATOM 952 C CA . PHE A 1 121 ? 0.335 -4.516 -12.315 1.00 80.38 121 PHE A CA 1
ATOM 953 C C . PHE A 1 121 ? 0.893 -5.882 -11.909 1.00 80.38 121 PHE A C 1
ATOM 955 O O . PHE A 1 121 ? 2.091 -6.101 -12.111 1.00 80.38 121 PHE A O 1
ATOM 962 N N . ALA A 1 122 ? 0.096 -6.830 -11.407 1.00 84.12 122 ALA A N 1
ATOM 963 C CA . ALA A 1 122 ? 0.646 -8.139 -11.028 1.00 84.12 122 ALA A CA 1
ATOM 964 C C . ALA A 1 122 ? 0.860 -9.067 -12.244 1.00 84.12 122 ALA A C 1
ATOM 966 O O . ALA A 1 122 ? 1.858 -9.793 -12.330 1.00 84.12 122 ALA A O 1
ATOM 967 N N . GLY A 1 123 ? -0.053 -9.030 -13.212 1.00 86.56 123 GLY A N 1
ATOM 968 C CA . GLY A 1 123 ? -0.087 -9.891 -14.395 1.00 86.56 123 GLY A CA 1
ATOM 969 C C . GLY A 1 123 ? 0.506 -9.272 -15.660 1.00 86.56 123 GLY A C 1
ATOM 970 O O . GLY A 1 123 ? 0.745 -9.993 -16.626 1.00 86.56 123 GLY A O 1
ATOM 971 N N . ASN A 1 124 ? 0.797 -7.969 -15.661 1.00 86.00 124 ASN A N 1
ATOM 972 C CA . ASN A 1 124 ? 1.084 -7.232 -16.892 1.00 86.00 124 ASN A CA 1
ATOM 973 C C . ASN A 1 124 ? 2.579 -7.112 -17.253 1.00 86.00 124 ASN A C 1
ATOM 975 O O . ASN A 1 124 ? 3.462 -7.360 -16.427 1.00 86.00 124 ASN A O 1
ATOM 979 N N . ASP A 1 125 ? 2.892 -6.741 -18.497 1.00 86.81 125 ASP A N 1
ATOM 980 C CA . ASP A 1 125 ? 4.268 -6.428 -18.903 1.00 86.81 125 ASP A CA 1
ATOM 981 C C . ASP A 1 125 ? 4.702 -5.033 -18.416 1.00 86.81 125 ASP A C 1
ATOM 983 O O . ASP A 1 125 ? 3.874 -4.175 -18.130 1.00 86.81 125 ASP A O 1
ATOM 987 N N . ALA A 1 126 ? 6.013 -4.772 -18.357 1.00 84.00 126 ALA A N 1
ATOM 988 C CA . ALA A 1 126 ? 6.539 -3.530 -17.785 1.00 84.00 126 ALA A CA 1
ATOM 989 C C . ALA A 1 126 ? 6.013 -2.244 -18.455 1.00 84.00 126 ALA A C 1
ATOM 991 O O . ALA A 1 126 ? 5.863 -1.233 -17.776 1.00 84.00 126 ALA A O 1
ATOM 992 N N . VAL A 1 127 ? 5.745 -2.244 -19.767 1.00 81.00 127 VAL A N 1
ATOM 993 C CA . VAL A 1 127 ? 5.210 -1.057 -20.460 1.00 81.00 127 VAL A CA 1
ATOM 994 C C . VAL A 1 127 ? 3.748 -0.851 -20.103 1.00 81.00 127 VAL A C 1
ATOM 996 O O . VAL A 1 127 ? 3.357 0.267 -19.765 1.00 81.00 127 VAL A O 1
ATOM 999 N N . SER A 1 128 ? 2.961 -1.920 -20.138 1.00 80.69 128 SER A N 1
ATOM 1000 C CA . SER A 1 128 ? 1.549 -1.878 -19.773 1.00 80.69 128 SER A CA 1
ATOM 1001 C C . SER A 1 128 ? 1.356 -1.502 -18.301 1.00 80.69 128 SER A C 1
ATOM 1003 O O . SER A 1 128 ? 0.536 -0.634 -18.018 1.00 80.69 128 SER A O 1
ATOM 1005 N N . THR A 1 129 ? 2.174 -2.028 -17.382 1.00 79.00 129 THR A N 1
ATOM 1006 C CA . THR A 1 129 ? 2.175 -1.631 -15.963 1.00 79.00 129 THR A CA 1
ATOM 1007 C C . THR A 1 129 ? 2.455 -0.139 -15.790 1.00 79.00 129 THR A C 1
ATOM 1009 O O . THR A 1 129 ? 1.707 0.533 -15.089 1.00 79.00 129 THR A O 1
ATOM 1012 N N . ALA A 1 130 ? 3.455 0.429 -16.477 1.00 71.62 130 ALA A N 1
ATOM 1013 C CA . ALA A 1 130 ? 3.720 1.870 -16.385 1.00 71.62 130 ALA A CA 1
ATOM 1014 C C . ALA A 1 130 ? 2.517 2.718 -16.823 1.00 71.62 130 ALA A C 1
ATOM 1016 O O . ALA A 1 130 ? 2.249 3.767 -16.239 1.00 71.62 130 ALA A O 1
ATOM 1017 N N . ILE A 1 131 ? 1.781 2.284 -17.845 1.00 70.31 131 ILE A N 1
ATOM 1018 C CA . ILE A 1 131 ? 0.605 3.013 -18.328 1.00 70.31 131 ILE A CA 1
ATOM 1019 C C . ILE A 1 131 ? -0.575 2.831 -17.367 1.00 70.31 131 ILE A C 1
ATOM 1021 O O . ILE A 1 131 ? -1.221 3.806 -16.997 1.00 70.31 131 ILE A O 1
ATOM 1025 N N . GLN A 1 132 ? -0.868 1.604 -16.950 1.00 72.69 132 GLN A N 1
ATOM 1026 C CA . GLN A 1 132 ? -2.071 1.312 -16.174 1.00 72.69 132 GLN A CA 1
ATOM 1027 C C . GLN A 1 132 ? -1.933 1.725 -14.707 1.00 72.69 132 GLN A C 1
ATOM 1029 O O . GLN A 1 132 ? -2.805 2.423 -14.196 1.00 72.69 132 GLN A O 1
ATOM 1034 N N . LEU A 1 133 ? -0.833 1.358 -14.047 1.00 65.94 133 LEU A N 1
ATOM 1035 C CA . LEU A 1 133 ? -0.592 1.704 -12.648 1.00 65.94 133 LEU A CA 1
ATOM 1036 C C . LEU A 1 133 ? -0.205 3.180 -12.520 1.00 65.94 133 LEU A C 1
ATOM 1038 O O . LEU A 1 133 ? -0.987 3.980 -12.014 1.00 65.94 133 LEU A O 1
ATOM 1042 N N . THR A 1 134 ? 0.950 3.571 -13.061 1.00 58.03 134 THR A N 1
ATOM 1043 C CA . THR A 1 134 ? 1.490 4.903 -12.750 1.00 58.03 134 THR A CA 1
ATOM 1044 C C . THR A 1 134 ? 0.715 6.023 -13.451 1.00 58.03 134 THR A C 1
ATOM 1046 O O . THR A 1 134 ? 0.284 6.999 -12.839 1.00 58.03 134 THR A O 1
ATOM 1049 N N . PHE A 1 135 ? 0.430 5.892 -14.748 1.00 55.94 135 PHE A N 1
ATOM 1050 C CA . PHE A 1 135 ? -0.278 6.959 -15.457 1.00 55.94 135 PHE A CA 1
ATOM 1051 C C . PHE A 1 135 ? -1.785 6.975 -15.166 1.00 55.94 135 PHE A C 1
ATOM 1053 O O . PHE A 1 135 ? -2.331 8.028 -14.839 1.00 55.94 135 PHE A O 1
ATOM 1060 N N . CYS A 1 136 ? -2.478 5.843 -15.289 1.00 56.88 136 CYS A N 1
ATOM 1061 C CA . CYS A 1 136 ? -3.933 5.825 -15.147 1.00 56.88 136 CYS A CA 1
ATOM 1062 C C . CYS A 1 136 ? -4.386 5.805 -13.681 1.00 56.88 136 CYS A C 1
ATOM 1064 O O . CYS A 1 136 ? -5.235 6.617 -13.320 1.00 56.88 136 CYS A O 1
ATOM 1066 N N . PHE A 1 137 ? -3.848 4.923 -12.836 1.00 60.16 137 PHE A N 1
ATOM 1067 C CA . PHE A 1 137 ? -4.338 4.762 -11.462 1.00 60.16 137 PHE A CA 1
ATOM 1068 C C . PHE A 1 137 ? -3.769 5.803 -10.502 1.00 60.16 137 PHE A C 1
ATOM 1070 O O . PHE A 1 137 ? -4.520 6.562 -9.891 1.00 60.16 137 PHE A O 1
ATOM 1077 N N . GLU A 1 138 ? -2.447 5.886 -10.403 1.00 59.94 138 GLU A N 1
ATOM 1078 C CA . GLU A 1 138 ? -1.775 6.767 -9.450 1.00 59.94 138 GLU A CA 1
ATOM 1079 C C . GLU A 1 138 ? -1.925 8.235 -9.862 1.00 59.94 138 GLU A C 1
ATOM 1081 O O . GLU A 1 138 ? -2.471 9.024 -9.096 1.00 59.94 138 GLU A O 1
ATOM 1086 N N . THR A 1 139 ? -1.544 8.620 -11.092 1.00 54.00 139 THR A N 1
ATOM 1087 C CA . THR A 1 139 ? -1.706 10.021 -11.544 1.00 54.00 139 THR A CA 1
ATOM 1088 C C . THR A 1 139 ? -3.181 10.398 -11.718 1.00 54.00 139 THR A C 1
ATOM 1090 O O . THR A 1 139 ? -3.560 11.534 -11.426 1.00 54.00 139 THR A O 1
ATOM 1093 N N . GLY A 1 140 ? -4.000 9.483 -12.247 1.00 35.41 140 GLY A N 1
ATOM 1094 C CA . GLY A 1 140 ? -5.363 9.780 -12.695 1.00 35.41 140 GLY A CA 1
ATOM 1095 C C . GLY A 1 140 ? -6.439 9.697 -11.611 1.00 35.41 140 GLY A C 1
ATOM 1096 O O . GLY A 1 140 ? -7.397 10.466 -11.676 1.00 35.41 140 GLY A O 1
ATOM 1097 N N . PHE A 1 141 ? -6.284 8.823 -10.610 1.00 48.28 141 PHE A N 1
ATOM 1098 C CA . PHE A 1 141 ? -7.301 8.598 -9.575 1.00 48.28 141 PHE A CA 1
ATOM 1099 C C . PHE A 1 141 ? -6.776 8.794 -8.156 1.00 48.28 141 PHE A C 1
ATOM 1101 O O . PHE A 1 141 ? -7.405 9.517 -7.382 1.00 48.28 141 PHE A O 1
ATOM 1108 N N . HIS A 1 142 ? -5.635 8.203 -7.801 1.00 49.69 142 HIS A N 1
ATOM 1109 C CA . HIS A 1 142 ? -5.200 8.209 -6.406 1.00 49.69 142 HIS A CA 1
ATOM 1110 C C . HIS A 1 142 ? -4.575 9.547 -5.988 1.00 49.69 142 HIS A C 1
ATOM 1112 O O . HIS A 1 142 ? -4.917 10.087 -4.933 1.00 49.69 142 HIS A O 1
ATOM 1118 N N . GLN A 1 143 ? -3.757 10.149 -6.857 1.00 51.66 143 GLN A N 1
ATOM 1119 C CA . GLN A 1 143 ? -3.082 11.410 -6.575 1.00 51.66 143 GLN A CA 1
ATOM 1120 C C . GLN A 1 143 ? -4.047 12.619 -6.470 1.00 51.66 143 GLN A C 1
ATOM 1122 O O . GLN A 1 143 ? -3.843 13.470 -5.609 1.00 51.66 143 GLN A O 1
ATOM 1127 N N . PRO A 1 144 ? -5.130 12.742 -7.260 1.00 40.38 144 PRO A N 1
ATOM 1128 C CA . PRO A 1 144 ? -6.144 13.781 -7.044 1.00 40.38 144 PRO A CA 1
ATOM 1129 C C . PRO A 1 144 ? -7.068 13.511 -5.845 1.00 40.38 144 PRO A C 1
ATOM 1131 O O . PRO A 1 144 ? -7.585 14.462 -5.262 1.00 40.38 144 PRO A O 1
ATOM 1134 N N . ALA A 1 145 ? -7.281 12.242 -5.471 1.00 45.97 145 ALA A N 1
ATOM 1135 C CA . ALA A 1 145 ? -8.137 11.861 -4.343 1.00 45.97 145 ALA A CA 1
ATOM 1136 C C . ALA A 1 145 ? -7.532 12.208 -2.965 1.00 45.97 145 ALA A C 1
ATOM 1138 O O . ALA A 1 145 ? -8.254 12.220 -1.969 1.00 45.97 145 ALA A O 1
ATOM 1139 N N . VAL A 1 146 ? -6.232 12.530 -2.910 1.00 44.81 146 VAL A N 1
ATOM 1140 C CA . VAL A 1 146 ? -5.495 12.908 -1.695 1.00 44.81 146 VAL A CA 1
ATOM 1141 C C . VAL A 1 146 ? -4.783 14.257 -1.914 1.00 44.81 146 VAL A C 1
ATOM 1143 O O . VAL A 1 146 ? -3.768 14.315 -2.607 1.00 44.81 146 VAL A O 1
ATOM 1146 N N . PRO A 1 147 ? -5.255 15.385 -1.356 1.00 42.59 147 PRO A N 1
ATOM 1147 C CA . PRO A 1 147 ? -4.646 16.690 -1.616 1.00 42.59 147 PRO A CA 1
ATOM 1148 C C . PRO A 1 147 ? -3.180 16.765 -1.159 1.00 42.59 147 PRO A C 1
ATOM 1150 O O . PRO A 1 147 ? -2.858 16.498 -0.008 1.00 42.59 147 PRO A O 1
ATOM 1153 N N . ARG A 1 148 ? -2.279 17.218 -2.044 1.00 41.12 148 ARG A N 1
ATOM 1154 C CA . ARG A 1 148 ? -0.833 17.349 -1.766 1.00 41.12 148 ARG A CA 1
ATOM 1155 C C . ARG A 1 148 ? -0.483 18.421 -0.719 1.00 41.12 148 ARG A C 1
ATOM 1157 O O . ARG A 1 148 ? 0.640 18.390 -0.244 1.00 41.12 148 ARG A O 1
ATOM 1164 N N . ASN A 1 149 ? -1.381 19.377 -0.431 1.00 36.59 149 ASN A N 1
ATOM 1165 C CA . ASN A 1 149 ? -1.210 20.509 0.510 1.00 36.59 149 ASN A CA 1
ATOM 1166 C C . ASN A 1 149 ? -2.549 21.269 0.738 1.00 36.59 149 ASN A C 1
ATOM 1168 O O . ASN A 1 149 ? -2.628 22.480 0.521 1.00 36.59 149 ASN A O 1
ATOM 1172 N N . GLY A 1 150 ? -3.639 20.580 1.090 1.00 38.88 150 GLY A N 1
ATOM 1173 C CA . GLY A 1 150 ? -4.892 21.252 1.481 1.00 38.88 150 GLY A CA 1
ATOM 1174 C C . GLY A 1 150 ? -4.852 21.714 2.946 1.00 38.88 150 GLY A C 1
ATOM 1175 O O . GLY A 1 150 ? -4.120 21.111 3.728 1.00 38.88 150 GLY A O 1
ATOM 1176 N N . PRO A 1 151 ? -5.597 22.763 3.360 1.00 33.03 151 PRO A N 1
ATOM 1177 C CA . PRO A 1 151 ? -5.838 22.972 4.785 1.00 33.03 151 PRO A CA 1
ATOM 1178 C C . PRO A 1 151 ? -6.507 21.709 5.342 1.00 33.03 151 PRO A C 1
ATOM 1180 O O . PRO A 1 151 ? -7.410 21.198 4.669 1.00 33.03 151 PRO A O 1
ATOM 1183 N N . PRO A 1 152 ? -6.112 21.227 6.537 1.00 41.53 152 PRO A N 1
ATOM 1184 C CA . PRO A 1 152 ? -6.789 20.109 7.148 1.00 41.53 152 PRO A CA 1
ATOM 1185 C C . PRO A 1 152 ? -8.250 20.479 7.294 1.00 41.53 152 PRO A C 1
ATOM 1187 O O . PRO A 1 152 ? -8.643 21.389 8.025 1.00 41.53 152 PRO A O 1
ATOM 1190 N N . THR A 1 153 ? -9.066 19.795 6.518 1.00 43.47 153 THR A N 1
ATOM 1191 C CA . THR A 1 153 ? -10.495 19.697 6.764 1.00 43.47 153 THR A CA 1
ATOM 1192 C C . THR A 1 153 ? -10.700 19.263 8.226 1.00 43.47 153 THR A C 1
ATOM 1194 O O . THR A 1 153 ? -9.835 18.631 8.835 1.00 43.47 153 THR A O 1
ATOM 1197 N N . GLN A 1 154 ? -11.855 19.570 8.820 1.00 34.53 154 GLN A N 1
ATOM 1198 C CA . GLN A 1 154 ? -12.133 19.246 10.233 1.00 34.53 154 GLN A CA 1
ATOM 1199 C C . GLN A 1 154 ? -11.927 17.748 10.591 1.00 34.53 154 GLN A C 1
ATOM 1201 O O . GLN A 1 154 ? -11.790 17.407 11.767 1.00 34.53 154 GLN A O 1
ATOM 1206 N N . TRP A 1 155 ? -11.859 16.854 9.594 1.00 41.25 155 TRP A N 1
ATOM 1207 C CA . TRP A 1 155 ? -11.586 15.422 9.739 1.00 41.25 155 TRP A CA 1
ATOM 1208 C C . TRP A 1 155 ? -10.088 15.056 9.800 1.00 41.25 155 TRP A C 1
ATOM 1210 O O . TRP A 1 155 ? -9.735 14.143 10.546 1.00 41.25 155 TRP A O 1
ATOM 1220 N N . GLU A 1 156 ? -9.190 15.783 9.124 1.00 43.00 156 GLU A N 1
ATOM 1221 C CA . GLU A 1 156 ? -7.729 15.574 9.214 1.00 43.00 156 GLU A CA 1
ATOM 1222 C C . GLU A 1 156 ? -7.197 15.899 10.618 1.00 43.00 156 GLU A C 1
ATOM 1224 O O . GLU A 1 156 ? -6.263 15.263 11.109 1.00 43.00 156 GLU A O 1
ATOM 1229 N N . SER A 1 157 ? -7.855 16.830 11.318 1.00 39.72 157 SER A N 1
ATOM 1230 C CA . SER A 1 157 ? -7.593 17.115 12.733 1.00 39.72 157 SER A CA 1
ATOM 1231 C C . SER A 1 157 ? -8.086 16.021 13.691 1.00 39.72 157 SER A C 1
ATOM 1233 O O . SER A 1 157 ? -7.513 15.867 14.767 1.00 39.72 157 SER A O 1
ATOM 1235 N N . ALA A 1 158 ? -9.118 15.251 13.323 1.00 34.69 158 ALA A N 1
ATOM 1236 C CA . ALA A 1 158 ? -9.677 14.180 14.158 1.00 34.69 158 ALA A CA 1
ATOM 1237 C C . ALA A 1 158 ? -8.973 12.826 13.945 1.00 34.69 158 ALA A C 1
ATOM 1239 O O . ALA A 1 158 ? -8.910 12.008 14.862 1.00 34.69 158 ALA A O 1
ATOM 1240 N N . ILE A 1 159 ? -8.407 12.605 12.753 1.00 51.16 159 ILE A N 1
ATOM 1241 C CA . ILE A 1 159 ? -7.689 11.381 12.374 1.00 51.16 159 ILE A CA 1
ATOM 1242 C C . ILE A 1 159 ? -6.280 11.744 11.887 1.00 51.16 159 ILE A C 1
ATOM 1244 O O . ILE A 1 159 ? -5.854 11.366 10.795 1.00 51.16 159 ILE A O 1
ATOM 1248 N N . SER A 1 160 ? -5.548 12.496 12.716 1.00 51.44 160 SER A N 1
ATOM 1249 C CA . SER A 1 160 ? -4.191 12.984 12.420 1.00 51.44 160 SER A CA 1
ATOM 1250 C C . SER A 1 160 ? -3.247 11.867 11.954 1.00 51.44 160 SER A C 1
ATOM 1252 O O . SER A 1 160 ? -2.425 12.089 11.072 1.00 51.44 160 SER A O 1
ATOM 1254 N N . GLU A 1 161 ? -3.411 10.647 12.469 1.00 50.78 161 GLU A N 1
ATOM 1255 C CA . GLU A 1 161 ? -2.639 9.467 12.074 1.00 50.78 161 GLU A CA 1
ATOM 1256 C C . GLU A 1 161 ? -2.923 8.998 10.636 1.00 50.78 161 GLU A C 1
ATOM 1258 O O . GLU A 1 161 ? -1.988 8.883 9.847 1.00 50.78 161 GLU A O 1
ATOM 1263 N N . PHE A 1 162 ? -4.191 8.768 10.277 1.00 49.84 162 PHE A N 1
ATOM 1264 C CA . PHE A 1 162 ? -4.583 8.337 8.927 1.00 49.84 162 PHE A CA 1
ATOM 1265 C C . PHE A 1 162 ? -4.295 9.434 7.900 1.00 49.84 162 PHE A C 1
ATOM 1267 O O . PHE A 1 162 ? -3.719 9.167 6.853 1.00 49.84 162 PHE A O 1
ATOM 1274 N N . SER A 1 163 ? -4.606 10.690 8.232 1.00 50.19 163 SER A N 1
ATOM 1275 C CA . SER A 1 163 ? -4.313 11.831 7.363 1.00 50.19 163 SER A CA 1
ATOM 1276 C C . SER A 1 163 ? -2.815 12.002 7.117 1.00 50.19 163 SER A C 1
ATOM 1278 O O . SER A 1 163 ? -2.390 12.203 5.979 1.00 50.19 163 SER A O 1
ATOM 1280 N N . SER A 1 164 ? -1.995 11.886 8.168 1.00 51.94 164 SER A N 1
ATOM 1281 C CA . SER A 1 164 ? -0.538 11.971 8.031 1.00 51.94 164 SER A CA 1
ATOM 1282 C C . SER A 1 164 ? -0.003 10.802 7.215 1.00 51.94 164 SER A C 1
ATOM 1284 O O . SER A 1 164 ? 0.794 11.020 6.310 1.00 51.94 164 SER A O 1
ATOM 1286 N N . LEU A 1 165 ? -0.468 9.578 7.483 1.00 49.81 165 LEU A N 1
ATOM 1287 C CA . LEU A 1 165 ? -0.096 8.385 6.725 1.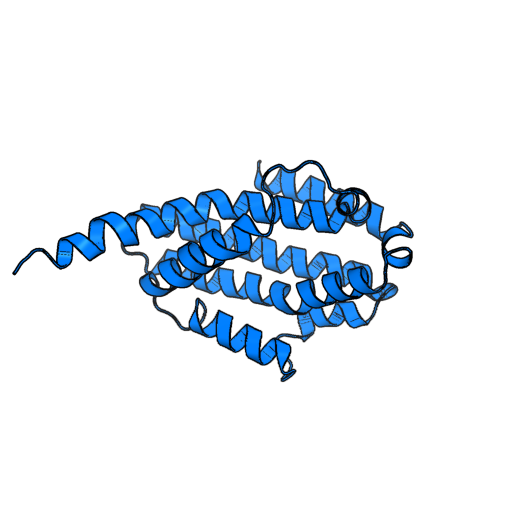00 49.81 165 LEU A CA 1
ATOM 1288 C C . LEU A 1 165 ? -0.358 8.565 5.226 1.00 49.81 165 LEU A C 1
ATOM 1290 O O . LEU A 1 165 ? 0.568 8.449 4.423 1.00 49.81 165 LEU A O 1
ATOM 1294 N N . ILE A 1 166 ? -1.595 8.907 4.870 1.00 57.50 166 ILE A N 1
ATOM 1295 C CA . ILE A 1 166 ? -2.024 9.078 3.482 1.00 57.50 166 ILE A CA 1
ATOM 1296 C C . ILE A 1 166 ? -1.277 10.250 2.818 1.00 57.50 166 ILE A C 1
ATOM 1298 O O . ILE A 1 166 ? -0.812 10.128 1.686 1.00 57.50 166 ILE A O 1
ATOM 1302 N N . SER A 1 167 ? -1.038 11.348 3.543 1.00 52.44 167 SER A N 1
ATOM 1303 C CA . SER A 1 167 ? -0.220 12.467 3.050 1.00 52.44 167 SER A CA 1
ATOM 1304 C C . SER A 1 167 ? 1.242 12.074 2.802 1.00 52.44 167 SER A C 1
ATOM 1306 O O . SER A 1 167 ? 1.846 12.519 1.827 1.00 52.44 167 SER A O 1
ATOM 1308 N N . PHE A 1 168 ? 1.843 11.233 3.651 1.00 52.03 168 PHE A N 1
ATOM 1309 C CA . PHE A 1 168 ? 3.222 10.779 3.455 1.00 52.03 168 PHE A CA 1
ATOM 1310 C C . PHE A 1 168 ? 3.349 9.813 2.276 1.00 52.03 168 PHE A C 1
ATOM 1312 O O . PHE A 1 168 ? 4.291 9.976 1.500 1.00 52.03 168 PHE A O 1
ATOM 1319 N N . ILE A 1 169 ? 2.408 8.876 2.120 1.00 50.50 169 ILE A N 1
ATOM 1320 C CA . ILE A 1 169 ? 2.295 7.996 0.940 1.00 50.50 169 ILE A CA 1
ATOM 1321 C C . ILE A 1 169 ? 2.238 8.848 -0.333 1.00 50.50 169 ILE A C 1
ATOM 1323 O O . ILE A 1 169 ? 3.031 8.677 -1.255 1.00 50.50 169 ILE A O 1
ATOM 1327 N N . GLN A 1 170 ? 1.404 9.883 -0.326 1.00 51.91 170 GLN A N 1
ATOM 1328 C CA . GLN A 1 170 ? 1.242 10.779 -1.463 1.00 51.91 170 GLN A CA 1
ATOM 1329 C C . GLN A 1 170 ? 2.527 11.528 -1.859 1.00 51.91 170 GLN A C 1
ATOM 1331 O O . GLN A 1 170 ? 2.796 11.771 -3.039 1.00 51.91 170 GLN A O 1
ATOM 1336 N N . THR A 1 171 ? 3.359 11.917 -0.886 1.00 52.47 171 THR A N 1
ATOM 1337 C CA . THR A 1 171 ? 4.650 12.555 -1.201 1.00 52.47 171 THR A CA 1
ATOM 1338 C C . THR A 1 171 ? 5.662 11.607 -1.849 1.00 52.47 171 THR A C 1
ATOM 1340 O O . THR A 1 171 ? 6.617 12.103 -2.452 1.00 52.47 171 THR A O 1
ATOM 1343 N N . ASP A 1 172 ? 5.465 10.292 -1.734 1.00 46.16 172 ASP A N 1
ATOM 1344 C CA . ASP A 1 172 ? 6.278 9.263 -2.395 1.00 46.16 172 ASP A CA 1
ATOM 1345 C C . ASP A 1 172 ? 5.791 8.985 -3.828 1.00 46.16 172 ASP A C 1
ATOM 1347 O O . ASP A 1 172 ? 6.608 8.769 -4.717 1.00 46.16 172 ASP A O 1
ATOM 1351 N N . GLN A 1 173 ? 4.484 9.093 -4.093 1.00 47.50 173 GLN A N 1
ATOM 1352 C CA . GLN A 1 173 ? 3.919 8.835 -5.426 1.00 47.50 173 GLN A CA 1
ATOM 1353 C C . GLN A 1 173 ? 4.354 9.890 -6.469 1.00 47.50 173 GLN A C 1
ATOM 1355 O O . GLN A 1 173 ? 4.679 9.564 -7.612 1.00 47.50 173 GLN A O 1
ATOM 1360 N N . ALA A 1 174 ? 4.468 11.171 -6.093 1.00 49.81 174 ALA A N 1
ATOM 1361 C CA . ALA A 1 174 ? 4.704 12.260 -7.055 1.00 49.81 174 ALA A CA 1
ATOM 1362 C C . ALA A 1 174 ? 6.003 12.155 -7.916 1.00 49.81 174 ALA A C 1
ATOM 1364 O O . ALA A 1 174 ? 5.954 12.481 -9.114 1.00 49.81 174 ALA A O 1
ATOM 1365 N N . PRO A 1 175 ? 7.173 11.738 -7.384 1.00 48.19 175 PRO A N 1
ATOM 1366 C CA . PRO A 1 175 ? 8.394 11.557 -8.177 1.00 48.19 175 PRO A CA 1
ATOM 1367 C C . PRO A 1 175 ? 8.386 10.316 -9.086 1.00 48.19 175 PRO A C 1
ATOM 1369 O O . PRO A 1 175 ? 8.851 10.415 -10.224 1.00 48.19 175 PRO A O 1
ATOM 1372 N N . GLY A 1 176 ? 7.863 9.173 -8.626 1.00 47.03 176 GLY A N 1
ATOM 1373 C CA . GLY A 1 176 ? 7.829 7.926 -9.405 1.00 47.03 176 GLY A CA 1
ATOM 1374 C C . GLY A 1 176 ? 6.909 8.029 -10.625 1.00 47.03 176 GLY A C 1
ATOM 1375 O O . GLY A 1 176 ? 7.315 7.785 -11.764 1.00 47.03 176 GLY A O 1
ATOM 1376 N N . CYS A 1 177 ? 5.708 8.551 -10.400 1.00 47.03 177 CYS A N 1
ATOM 1377 C CA . CYS A 1 177 ? 4.630 8.638 -11.377 1.00 47.03 177 CYS A CA 1
ATOM 1378 C C . CYS A 1 177 ? 4.980 9.471 -12.632 1.00 47.03 177 CYS A C 1
ATOM 1380 O O . CYS A 1 177 ? 4.695 9.116 -13.779 1.00 47.03 177 CYS A O 1
ATOM 1382 N N . SER A 1 178 ? 5.679 10.595 -12.439 1.00 44.16 178 SER A N 1
ATOM 1383 C CA . SER A 1 178 ? 5.980 11.553 -13.513 1.00 44.16 178 SER A CA 1
ATOM 1384 C C . SER A 1 178 ? 7.193 11.183 -14.377 1.00 44.16 178 SER A C 1
ATOM 1386 O O . SER A 1 178 ? 7.268 11.603 -15.539 1.00 44.16 178 SER A O 1
ATOM 1388 N N . LEU A 1 179 ? 8.133 10.401 -13.838 1.00 47.41 179 LEU A N 1
ATOM 1389 C CA . LEU A 1 179 ? 9.364 10.000 -14.526 1.00 47.41 179 LEU A CA 1
ATOM 1390 C C . LEU A 1 179 ? 9.223 8.670 -15.276 1.00 47.41 179 LEU A C 1
ATOM 1392 O O . LEU A 1 179 ? 9.957 8.447 -16.241 1.00 47.41 179 LEU A O 1
ATOM 1396 N N . MET A 1 180 ? 8.269 7.823 -14.879 1.00 50.34 180 MET A N 1
ATOM 1397 C CA . MET A 1 180 ? 8.048 6.506 -15.485 1.00 50.34 180 MET A CA 1
ATOM 1398 C C . MET A 1 180 ? 7.067 6.537 -16.667 1.00 50.34 180 MET A C 1
ATOM 1400 O O . MET A 1 180 ? 7.322 5.868 -17.666 1.00 50.34 180 MET A O 1
ATOM 1404 N N . ALA A 1 181 ? 6.022 7.377 -16.623 1.00 46.31 181 ALA A N 1
ATOM 1405 C CA . ALA A 1 181 ? 4.983 7.450 -17.663 1.00 46.31 181 ALA A CA 1
ATOM 1406 C C . ALA A 1 181 ? 5.263 8.433 -18.825 1.00 46.31 181 ALA A C 1
ATOM 1408 O O . ALA A 1 181 ? 4.862 8.212 -19.974 1.00 46.31 181 ALA A O 1
ATOM 1409 N N . LYS A 1 182 ? 5.945 9.560 -18.568 1.00 42.69 182 LYS A N 1
ATOM 1410 C CA . LYS A 1 182 ? 6.189 10.591 -19.604 1.00 42.69 182 LYS A CA 1
ATOM 1411 C C . LYS A 1 182 ? 7.084 10.127 -20.768 1.00 42.69 182 LYS A C 1
ATOM 1413 O O . LYS A 1 182 ? 6.792 10.498 -21.910 1.00 42.69 182 LYS A O 1
ATOM 1418 N N . PRO A 1 183 ? 8.157 9.338 -20.557 1.00 46.66 183 PRO A N 1
ATOM 1419 C CA . PRO A 1 183 ? 8.981 8.837 -21.662 1.00 46.66 183 PRO A CA 1
ATOM 1420 C C . PRO A 1 183 ? 8.268 7.780 -22.524 1.00 46.66 183 PRO A C 1
ATOM 1422 O O . PRO A 1 183 ? 8.532 7.681 -23.727 1.00 46.66 183 PRO A O 1
ATOM 1425 N N . THR A 1 184 ? 7.366 7.003 -21.922 1.00 49.12 184 THR A N 1
ATOM 1426 C CA . THR A 1 184 ? 6.592 5.923 -22.554 1.00 49.12 184 THR A CA 1
ATOM 1427 C C . THR A 1 184 ? 5.503 6.483 -23.468 1.00 49.12 184 THR A C 1
ATOM 1429 O O . THR A 1 184 ? 5.491 6.133 -24.648 1.00 49.12 184 THR A O 1
ATOM 1432 N N . ASN A 1 185 ? 4.693 7.440 -22.999 1.00 46.62 185 ASN A N 1
ATOM 1433 C CA . ASN A 1 185 ? 3.563 7.977 -23.776 1.00 46.62 185 ASN A CA 1
ATOM 1434 C C . ASN A 1 185 ? 3.947 9.008 -24.859 1.00 46.62 185 ASN A C 1
ATOM 1436 O O . ASN A 1 185 ? 3.271 9.098 -25.879 1.00 46.62 185 ASN A O 1
ATOM 1440 N N . GLY A 1 186 ? 5.015 9.797 -24.677 1.00 39.53 186 GLY A N 1
ATOM 1441 C CA . GLY A 1 186 ? 5.258 10.975 -25.532 1.00 39.53 186 GLY A CA 1
ATOM 1442 C C . GLY A 1 186 ? 6.343 10.856 -26.609 1.00 39.53 186 GLY A C 1
ATOM 1443 O O . GLY A 1 186 ? 6.298 11.594 -27.594 1.00 39.53 186 GLY A O 1
ATOM 1444 N N . ARG A 1 187 ? 7.355 9.988 -26.442 1.00 42.94 187 ARG A N 1
ATOM 1445 C CA . ARG A 1 187 ? 8.552 9.999 -27.321 1.00 42.94 187 ARG A CA 1
ATOM 1446 C C . ARG A 1 187 ? 8.946 8.672 -27.957 1.00 42.94 187 ARG A C 1
ATOM 1448 O O . ARG A 1 187 ? 9.641 8.723 -28.968 1.00 42.94 187 ARG A O 1
ATOM 1455 N N . SER A 1 188 ? 8.565 7.520 -27.404 1.00 43.84 188 SER A N 1
ATOM 1456 C CA . SER A 1 188 ? 8.985 6.220 -27.956 1.00 43.84 188 SER A CA 1
ATOM 1457 C C . SER A 1 188 ? 7.893 5.526 -28.773 1.00 43.84 188 SER A C 1
ATOM 1459 O O . SER A 1 188 ? 8.164 5.168 -29.914 1.00 43.84 188 SER A O 1
ATOM 1461 N N . LEU A 1 189 ? 6.662 5.425 -28.256 1.00 46.94 189 LEU A N 1
ATOM 1462 C CA . LEU A 1 189 ? 5.551 4.744 -28.938 1.00 46.94 189 LEU A CA 1
ATOM 1463 C C . LEU A 1 189 ? 5.062 5.494 -30.191 1.00 46.94 189 LEU A C 1
ATOM 1465 O O . LEU A 1 189 ? 4.793 4.878 -31.218 1.00 46.94 189 LEU A O 1
ATOM 1469 N N . SER A 1 190 ? 5.028 6.829 -30.149 1.00 45.41 190 SER A N 1
ATOM 1470 C CA . SER A 1 190 ? 4.628 7.666 -31.293 1.00 45.41 190 SER A CA 1
ATOM 1471 C C . SER A 1 190 ? 5.688 7.749 -32.398 1.00 45.41 190 SER A C 1
ATOM 1473 O O . SER A 1 190 ? 5.354 7.994 -33.553 1.00 45.41 190 SER A O 1
ATOM 1475 N N . ARG A 1 191 ? 6.972 7.524 -32.080 1.00 45.00 191 ARG A N 1
ATOM 1476 C CA . ARG A 1 191 ? 8.063 7.551 -33.073 1.00 45.00 191 ARG A CA 1
ATOM 1477 C C . ARG A 1 191 ? 8.203 6.248 -33.852 1.00 45.00 191 ARG A C 1
ATOM 1479 O O . ARG A 1 191 ? 8.706 6.277 -34.969 1.00 45.00 191 ARG A O 1
ATOM 1486 N N . THR A 1 192 ? 7.771 5.125 -33.287 1.00 47.97 192 THR A N 1
ATOM 1487 C CA . THR A 1 192 ? 7.784 3.828 -33.977 1.00 47.97 192 THR A CA 1
ATOM 1488 C C . THR A 1 192 ? 6.632 3.654 -34.965 1.00 47.97 192 THR A C 1
ATOM 1490 O O . THR A 1 192 ? 6.737 2.795 -35.826 1.00 47.97 192 THR A O 1
ATOM 1493 N N . GLY A 1 193 ? 5.579 4.477 -34.884 1.00 40.47 193 GLY A N 1
ATOM 1494 C CA . GLY A 1 193 ? 4.455 4.475 -35.833 1.00 40.47 193 GLY A CA 1
ATOM 1495 C C . GLY A 1 193 ? 4.561 5.494 -36.977 1.00 40.47 193 GLY A C 1
ATOM 1496 O O . GLY A 1 193 ? 3.630 5.608 -37.757 1.00 40.47 193 GLY A O 1
ATOM 1497 N N . ALA A 1 194 ? 5.659 6.255 -37.070 1.00 38.34 194 ALA A N 1
ATOM 1498 C CA . ALA A 1 194 ? 5.873 7.287 -38.098 1.00 38.34 194 ALA A CA 1
ATOM 1499 C C . ALA A 1 194 ? 6.885 6.858 -39.182 1.00 38.34 194 ALA A C 1
ATOM 1501 O O . ALA A 1 194 ? 7.573 7.692 -39.771 1.00 38.34 194 ALA A O 1
ATOM 1502 N N . LYS A 1 195 ? 7.025 5.547 -39.395 1.00 40.22 195 LYS A N 1
ATOM 1503 C CA . LYS A 1 195 ? 7.751 4.967 -40.525 1.00 40.22 195 LYS A CA 1
ATOM 1504 C C . LYS A 1 195 ? 6.838 3.969 -41.225 1.00 40.22 195 LYS A C 1
ATOM 1506 O O . LYS A 1 195 ? 7.005 2.777 -41.015 1.00 40.22 195 LYS A O 1
ATOM 1511 N N . ASP A 1 196 ? 5.892 4.512 -41.977 1.00 38.50 196 ASP A N 1
ATOM 1512 C CA . ASP A 1 196 ? 5.337 3.980 -43.224 1.00 38.50 196 ASP A CA 1
ATOM 1513 C C . ASP A 1 196 ? 4.883 5.183 -44.064 1.00 38.50 196 ASP A C 1
ATOM 1515 O O . ASP A 1 196 ? 4.264 6.104 -43.476 1.00 38.50 196 ASP A O 1
#

Secondary structure (DSSP, 8-state):
-HHHHHHHHHHHHHHHHHHSSHHHHS-HHHHHHHHHHHHHHHHHHHHHHHHHHHHHHH-SSHHHHHHHHHHHHHHHHHHHHHHHHHHHHTTT-GGGGHHHHGGGS--HHHHHHHHHHIIIIISS-HHHHIIIIIIIIIIIIIHHHS-SS----TTTTTSHHHHHHHHHHHHHHHHHHHHHHHHIIIIIHHHHTS--

Foldseek 3Di:
DVVVVLCVVLVVVLVVVLPDCLLVPDDPVVVVVLLLCLLLPLVLLLLVLVLLCLCLVQPPDPQLVVLSPLSNVLSNVSNVVSLVSLVSCCVPDVSSVSSPCNCVDVDPSNVVSCVQSCVQGVVDHNLSVLCRPLVCDLVPPLLVVQDQDDDDDPVCVSCVNVNSSSNSSNVSSVVSSPRNNCCSPPPDPVVVPPPD

pLDDT: mean 74.56, std 20.38, range [33.03, 97.69]